Protein AF-A0A8J1VU12-F1 (afdb_monomer_lite)

Radius of gyration: 45.09 Å; chains: 1; bounding box: 105×78×119 Å

Secondary structure (DSSP, 8-state):
---PPPPPPSHHHHHHHHH-GGGS-------------------S-HHHHHHHHHHHHHHHHHHHHHHHHHHHHH-HHHHHHHHHHHHHHHHHHHHHHHHHHHHHHHHHHHHHTS------PPB---SS-SS-EEEEE--GGGPPTT--EEEEEEEEEE--TTTGGG---EEEEEEEEESS-TT-EEEEEEEEEPPPPPPP--S----------S--S-------SEEEEEEEEEEEE-----TTS--EEEEEEEEE-GGGSGGG-SSS--------------PPPPPPPP---

Structure (mmCIF, N/CA/C/O backbone):
data_AF-A0A8J1VU12-F1
#
_entry.id   AF-A0A8J1VU12-F1
#
loop_
_atom_site.group_PDB
_atom_site.id
_atom_site.type_symbol
_atom_site.label_atom_id
_atom_site.label_alt_id
_atom_site.label_comp_id
_atom_site.label_asym_id
_atom_site.label_entity_id
_atom_site.label_seq_id
_atom_site.pdbx_PDB_ins_code
_atom_site.Cartn_x
_atom_site.Cartn_y
_atom_site.Cartn_z
_atom_site.occupancy
_atom_site.B_iso_or_equiv
_atom_site.auth_seq_id
_atom_site.auth_comp_id
_atom_site.auth_asym_id
_atom_site.auth_atom_id
_atom_site.pdbx_PDB_model_num
ATOM 1 N N . MET A 1 1 ? 13.370 23.832 40.849 1.00 49.09 1 MET A N 1
ATOM 2 C CA . MET A 1 1 ? 12.590 24.726 41.733 1.00 49.09 1 MET A CA 1
ATOM 3 C C . MET A 1 1 ? 11.398 23.931 42.238 1.00 49.09 1 MET A C 1
ATOM 5 O O . MET A 1 1 ? 10.534 23.602 41.441 1.00 49.09 1 MET A O 1
ATOM 9 N N . SER A 1 2 ? 11.427 23.496 43.499 1.00 43.62 2 SER A N 1
ATOM 10 C CA . SER A 1 2 ? 10.405 22.610 44.071 1.00 43.62 2 SER A CA 1
ATOM 11 C C . SER A 1 2 ? 9.261 23.457 44.631 1.00 43.62 2 SER A C 1
ATOM 13 O O . SER A 1 2 ? 9.483 24.236 45.557 1.00 43.62 2 SER A O 1
ATOM 15 N N . SER A 1 3 ? 8.068 23.372 44.039 1.00 52.31 3 SER A N 1
ATOM 16 C CA . SER A 1 3 ? 6.883 24.085 44.525 1.00 52.31 3 SER A CA 1
ATOM 17 C C . SER A 1 3 ? 6.263 23.306 45.685 1.00 52.31 3 SER A C 1
ATOM 19 O O . SER A 1 3 ? 5.667 22.247 45.481 1.00 52.31 3 SER A O 1
ATOM 21 N N . ALA A 1 4 ? 6.417 23.819 46.904 1.00 59.94 4 ALA A N 1
ATOM 22 C CA . ALA A 1 4 ? 5.771 23.262 48.084 1.00 59.94 4 ALA A CA 1
ATOM 23 C C . ALA A 1 4 ? 4.250 23.476 48.002 1.00 59.94 4 ALA A C 1
ATOM 25 O O . ALA A 1 4 ? 3.773 24.605 47.879 1.00 59.94 4 ALA A O 1
ATOM 26 N N . VAL A 1 5 ? 3.497 22.377 48.048 1.00 68.81 5 VAL A N 1
ATOM 27 C CA . VAL A 1 5 ? 2.031 22.373 48.069 1.00 68.81 5 VAL A CA 1
ATOM 28 C C . VAL A 1 5 ? 1.558 22.813 49.463 1.00 68.81 5 VAL A C 1
ATOM 30 O O . VAL A 1 5 ? 1.985 22.210 50.450 1.00 68.81 5 VAL A O 1
ATOM 33 N N . PRO A 1 6 ? 0.701 23.843 49.584 1.00 68.50 6 PRO A N 1
ATOM 34 C CA . PRO A 1 6 ? 0.220 24.309 50.879 1.00 68.50 6 PRO A CA 1
ATOM 35 C C . PRO A 1 6 ? -0.737 23.289 51.508 1.00 68.50 6 PRO A C 1
ATOM 37 O O . PRO A 1 6 ? -1.721 22.867 50.900 1.00 68.50 6 PRO A O 1
ATOM 40 N N . THR A 1 7 ? -0.449 22.898 52.748 1.00 72.44 7 THR A N 1
ATOM 41 C CA . THR A 1 7 ? -1.312 22.036 53.562 1.00 72.44 7 THR A CA 1
ATOM 42 C C . THR A 1 7 ? -2.568 22.791 54.017 1.00 72.44 7 THR A C 1
ATOM 44 O O . THR A 1 7 ? -2.449 23.923 54.493 1.00 72.44 7 THR A O 1
ATOM 47 N N . PRO A 1 8 ? -3.766 22.189 53.924 1.00 72.81 8 PRO A N 1
ATOM 48 C CA . PRO A 1 8 ? -5.010 22.826 54.351 1.00 72.81 8 PRO A CA 1
ATOM 49 C C . PRO A 1 8 ? -5.028 23.038 55.875 1.00 72.81 8 PRO A C 1
ATOM 51 O O . PRO A 1 8 ? -4.881 22.082 56.636 1.00 72.81 8 PRO A O 1
ATOM 54 N N . SER A 1 9 ? -5.210 24.286 56.328 1.00 77.12 9 SER A N 1
ATOM 55 C CA . SER A 1 9 ? -5.305 24.613 57.757 1.00 77.12 9 SER A CA 1
ATOM 56 C C . SER A 1 9 ? -6.743 24.466 58.272 1.00 77.12 9 SER A C 1
ATOM 58 O O . SER A 1 9 ? -7.715 24.864 57.629 1.00 77.12 9 SER A O 1
ATOM 60 N N . LEU A 1 10 ? -6.880 23.862 59.455 1.00 74.69 10 LEU A N 1
ATOM 61 C CA . LEU A 1 10 ? -8.153 23.615 60.151 1.00 74.69 10 LEU A CA 1
ATOM 62 C C . LEU A 1 10 ? -8.633 24.813 60.994 1.00 74.69 10 LEU A C 1
ATOM 64 O O . LEU A 1 10 ? -9.697 24.750 61.615 1.00 74.69 10 LEU A O 1
ATOM 68 N N . GLU A 1 11 ? -7.888 25.920 61.003 1.00 78.31 11 GLU A N 1
ATOM 69 C CA . GLU A 1 11 ? -8.217 27.132 61.766 1.00 78.31 11 GLU A CA 1
ATOM 70 C C . GLU A 1 11 ? -9.599 27.742 61.466 1.00 78.31 11 GLU A C 1
ATOM 72 O O . GLU A 1 11 ? -10.265 28.159 62.421 1.00 78.31 11 GLU A O 1
ATOM 77 N N . PRO A 1 12 ? -10.105 27.766 60.215 1.00 75.31 12 PRO A N 1
ATOM 78 C CA . PRO A 1 12 ? -11.417 28.350 59.930 1.00 75.31 12 PRO A CA 1
ATOM 79 C C . PRO A 1 12 ? -12.561 27.605 60.633 1.00 75.31 12 PRO A C 1
ATOM 81 O O . PRO A 1 12 ? -13.521 28.221 61.101 1.00 75.31 12 PRO A O 1
ATOM 84 N N . TYR A 1 13 ? -12.441 26.281 60.767 1.00 65.62 13 TYR A N 1
ATOM 85 C CA . TYR A 1 13 ? -13.472 25.438 61.375 1.00 65.62 13 TYR A CA 1
ATOM 86 C C . TYR A 1 13 ? -13.508 25.554 62.899 1.00 65.62 13 TYR A C 1
ATOM 88 O O . TYR A 1 13 ? -14.588 25.529 63.495 1.00 65.62 13 TYR A O 1
ATOM 96 N N . LEU A 1 14 ? -12.351 25.731 63.539 1.00 70.50 14 LEU A N 1
ATOM 97 C CA . LEU A 1 14 ? -12.288 25.938 64.986 1.00 70.50 14 LEU A CA 1
ATOM 98 C C . LEU A 1 14 ? -12.828 27.318 65.380 1.00 70.50 14 LEU A C 1
ATOM 100 O O . LEU A 1 14 ? -13.537 27.436 66.380 1.00 70.50 14 LEU A O 1
ATOM 104 N N . ARG A 1 15 ? -12.592 28.347 64.555 1.00 74.94 15 ARG A N 1
ATOM 105 C CA . ARG A 1 15 ? -13.101 29.703 64.807 1.00 74.94 15 ARG A CA 1
ATOM 106 C C . ARG A 1 15 ? -14.621 29.801 64.651 1.00 74.94 15 ARG A C 1
ATOM 108 O O . ARG A 1 15 ? -15.268 30.474 65.447 1.00 74.94 15 ARG A O 1
ATOM 115 N N . ALA A 1 16 ? -15.205 29.076 63.695 1.00 66.56 16 ALA A N 1
ATOM 116 C CA . ALA A 1 16 ? -16.655 29.052 63.489 1.00 66.56 16 ALA A CA 1
ATOM 117 C C . ALA A 1 16 ? -17.432 28.434 64.671 1.00 66.56 16 ALA A C 1
ATOM 119 O O . ALA A 1 16 ? -18.556 28.851 64.950 1.00 66.56 16 ALA A O 1
ATOM 120 N N . ARG A 1 17 ? -16.834 27.488 65.415 1.00 60.53 17 ARG A N 1
ATOM 121 C CA . ARG A 1 17 ? -17.456 26.897 66.618 1.00 60.53 17 ARG A CA 1
ATOM 122 C C . ARG A 1 17 ? -17.463 27.821 67.837 1.00 60.53 17 ARG A C 1
ATOM 124 O O . ARG A 1 17 ? -18.327 27.658 68.690 1.00 60.53 17 ARG A O 1
ATOM 131 N N . ALA A 1 18 ? -16.546 28.785 67.921 1.00 67.44 18 ALA A N 1
ATOM 132 C CA . ALA A 1 18 ? -16.464 29.699 69.064 1.00 67.44 18 ALA A CA 1
ATOM 133 C C . ALA A 1 18 ? -17.509 30.831 69.019 1.00 67.44 18 ALA A C 1
ATOM 135 O O . ALA A 1 18 ? -17.831 31.407 70.053 1.00 67.44 18 ALA A O 1
ATOM 136 N N . VAL A 1 19 ? -18.051 31.148 67.836 1.00 75.75 19 VAL A N 1
ATOM 137 C CA . VAL A 1 19 ? -18.928 32.317 67.633 1.00 75.75 19 VAL A CA 1
ATOM 138 C C . VAL A 1 19 ? -20.417 31.996 67.844 1.00 75.75 19 VAL A C 1
ATOM 140 O O . VAL A 1 19 ? -21.197 32.903 68.104 1.00 75.75 19 VAL A O 1
ATOM 143 N N . ASN A 1 20 ? -20.828 30.721 67.804 1.00 55.50 20 ASN A N 1
ATOM 144 C CA . ASN A 1 20 ? -22.233 30.323 67.977 1.00 55.50 20 ASN A CA 1
ATOM 145 C C . ASN A 1 20 ? -22.409 29.194 69.014 1.00 55.50 20 ASN A C 1
ATOM 147 O O . ASN A 1 20 ? -22.485 28.019 68.644 1.00 55.50 20 ASN A O 1
ATOM 151 N N . PRO A 1 21 ? -22.546 29.522 70.313 1.00 59.06 21 PRO A N 1
ATOM 152 C CA . PRO A 1 21 ? -22.849 28.541 71.362 1.00 59.06 21 PRO A CA 1
ATOM 153 C C . PRO A 1 21 ? -24.272 27.945 71.280 1.00 59.06 21 PRO A C 1
ATOM 155 O O . PRO A 1 21 ? -24.602 27.036 72.036 1.00 59.06 21 PRO A O 1
ATOM 158 N N . SER A 1 22 ? -25.116 28.401 70.346 1.00 57.62 22 SER A N 1
ATOM 159 C CA . SER A 1 22 ? -26.486 27.906 70.127 1.00 57.62 22 SER A CA 1
ATOM 160 C C . SER A 1 22 ? -26.574 26.548 69.413 1.00 57.62 22 SER A C 1
ATOM 162 O O . SER A 1 22 ? -27.661 25.983 69.312 1.00 57.62 22 SER A O 1
ATOM 164 N N . LEU A 1 23 ? -25.451 25.994 68.940 1.00 56.41 23 LEU A N 1
ATOM 165 C CA . LEU A 1 23 ? -25.392 24.681 68.279 1.00 56.41 23 LEU A CA 1
ATOM 166 C C . LEU A 1 23 ? -25.201 23.498 69.242 1.00 56.41 23 LEU A C 1
ATOM 168 O O . LEU A 1 23 ? -25.032 22.368 68.788 1.00 56.41 23 LEU A O 1
ATOM 172 N N . ILE A 1 24 ? -25.243 23.724 70.558 1.00 56.72 24 ILE A N 1
ATOM 173 C CA . ILE A 1 24 ? -25.287 22.647 71.553 1.00 56.72 24 ILE A CA 1
ATOM 174 C C . ILE A 1 24 ? -26.760 22.243 71.726 1.00 56.72 24 ILE A C 1
ATOM 176 O O . ILE A 1 24 ? -27.536 23.036 72.262 1.00 56.72 24 ILE A O 1
ATOM 180 N N . PRO A 1 25 ? -27.188 21.036 71.306 1.00 54.34 25 PRO A N 1
ATOM 181 C CA . PRO A 1 25 ? -28.556 20.582 71.505 1.00 54.34 25 PRO A CA 1
ATOM 182 C C . PRO A 1 25 ? -28.745 20.232 72.986 1.00 54.34 25 PRO A C 1
ATOM 184 O O . PRO A 1 25 ? -28.577 19.092 73.409 1.00 54.34 25 PRO A O 1
ATOM 187 N N . SER A 1 26 ? -29.089 21.219 73.806 1.00 54.34 26 SER A N 1
ATOM 188 C CA . SER A 1 26 ? -29.478 21.036 75.204 1.00 54.34 26 SER A CA 1
ATOM 189 C C . SER A 1 26 ? -30.944 20.609 75.286 1.00 54.34 26 SER A C 1
ATOM 191 O O . SER A 1 26 ? -31.801 21.323 75.803 1.00 54.34 26 SER A O 1
ATOM 193 N N . ARG A 1 27 ? -31.273 19.428 74.750 1.00 48.38 27 ARG A N 1
ATOM 194 C CA . ARG A 1 27 ? -32.589 18.821 74.983 1.00 48.38 27 ARG A CA 1
ATOM 195 C C . ARG A 1 27 ? -32.448 17.753 76.068 1.00 48.38 27 ARG A C 1
ATOM 197 O O . ARG A 1 27 ? -31.876 16.701 75.790 1.00 48.38 27 ARG A O 1
ATOM 204 N N . PRO A 1 28 ? -32.921 18.003 77.301 1.00 55.81 28 PRO A N 1
ATOM 205 C CA . PRO A 1 28 ? -32.873 16.997 78.350 1.00 55.81 28 PRO A CA 1
ATOM 206 C C . PRO A 1 28 ? -33.752 15.795 77.965 1.00 55.81 28 PRO A C 1
ATOM 208 O O . PRO A 1 28 ? -34.775 15.976 77.289 1.00 55.81 28 PRO A O 1
ATOM 211 N N . PRO A 1 29 ? -33.384 14.571 78.383 1.00 51.41 29 PRO A N 1
ATOM 212 C CA . PRO A 1 29 ? -34.204 13.391 78.163 1.00 51.41 29 PRO A CA 1
ATOM 213 C C . PRO A 1 29 ? -35.521 13.582 78.916 1.00 51.41 29 PRO A C 1
ATOM 215 O O . PRO A 1 29 ? -35.575 13.587 80.144 1.00 51.41 29 PRO A O 1
ATOM 218 N N . ARG A 1 30 ? -36.594 13.805 78.155 1.00 46.06 30 ARG A N 1
ATOM 219 C CA . ARG A 1 30 ? -37.954 13.893 78.675 1.00 46.06 30 ARG A CA 1
ATOM 220 C C . ARG A 1 30 ? -38.305 12.510 79.214 1.00 46.06 30 ARG A C 1
ATOM 222 O O . ARG A 1 30 ? -38.483 11.568 78.449 1.00 46.06 30 ARG A O 1
ATOM 229 N N . THR A 1 31 ? -38.333 12.404 80.535 1.00 49.50 31 THR A N 1
ATOM 230 C CA . THR A 1 31 ? -38.757 11.223 81.277 1.00 49.50 31 THR A CA 1
ATOM 231 C C . THR A 1 31 ? -40.122 10.760 80.778 1.00 49.50 31 THR A C 1
ATOM 233 O O . THR A 1 31 ? -41.076 11.536 80.674 1.00 49.50 31 THR A O 1
ATOM 236 N N . ALA A 1 32 ? -40.184 9.480 80.415 1.00 50.06 32 ALA A N 1
ATOM 237 C CA . ALA A 1 32 ? -41.391 8.800 79.990 1.00 50.06 32 ALA A CA 1
ATOM 238 C C . ALA A 1 32 ? -42.413 8.823 81.136 1.00 50.06 32 ALA A C 1
ATOM 240 O O . ALA A 1 32 ? -42.261 8.147 82.151 1.00 50.06 32 ALA A O 1
ATOM 241 N N . ARG A 1 33 ? -43.459 9.637 80.979 1.00 44.34 33 ARG A N 1
ATOM 242 C CA . ARG A 1 33 ? -44.670 9.545 81.791 1.00 44.34 33 ARG A CA 1
ATOM 243 C C . ARG A 1 33 ? -45.420 8.302 81.324 1.00 44.34 33 ARG A C 1
ATOM 245 O O . ARG A 1 33 ? -45.976 8.299 80.230 1.00 44.34 33 ARG A O 1
ATOM 252 N N . HIS A 1 34 ? -45.423 7.265 82.157 1.00 47.91 34 HIS A N 1
ATOM 253 C CA . HIS A 1 34 ? -46.376 6.166 82.071 1.00 47.91 34 HIS A CA 1
ATOM 254 C C . HIS A 1 34 ? -47.792 6.741 82.162 1.00 47.91 34 HIS A C 1
ATOM 256 O O . HIS A 1 34 ? -48.261 7.110 83.238 1.00 47.91 34 HIS A O 1
ATOM 262 N N . HIS A 1 35 ? -48.459 6.857 81.016 1.00 43.91 35 HIS A N 1
ATOM 263 C CA . HIS A 1 35 ? -49.889 7.095 80.974 1.00 43.91 35 HIS A CA 1
ATOM 264 C C . HIS A 1 35 ? -50.565 5.734 81.139 1.00 43.91 35 HIS A C 1
ATOM 266 O O . HIS A 1 35 ? -50.596 4.923 80.220 1.00 43.91 35 HIS A O 1
ATOM 272 N N . VAL A 1 36 ? -51.022 5.465 82.360 1.00 54.34 36 VAL A N 1
ATOM 273 C CA . VAL A 1 36 ? -51.923 4.354 82.667 1.00 54.34 36 VAL A CA 1
ATOM 274 C C . VAL A 1 36 ? -53.237 4.645 81.945 1.00 54.34 36 VAL A C 1
ATOM 276 O O . VAL A 1 36 ? -53.977 5.541 82.347 1.00 54.34 36 VAL A O 1
ATOM 279 N N . GLN A 1 37 ? -53.473 3.947 80.835 1.00 51.06 37 GLN A N 1
ATOM 280 C CA . GLN A 1 37 ? -54.745 3.953 80.124 1.00 51.06 37 GLN A CA 1
ATOM 281 C C . GLN A 1 37 ? -55.655 2.907 80.765 1.00 51.06 37 GLN A C 1
ATOM 283 O O . GLN A 1 37 ? -55.377 1.710 80.764 1.00 51.06 37 GLN A O 1
ATOM 288 N N . THR A 1 38 ? -56.720 3.415 81.368 1.00 45.28 38 THR A N 1
ATOM 289 C CA . THR A 1 38 ? -57.849 2.678 81.915 1.00 45.28 38 THR A CA 1
ATOM 290 C C . THR A 1 38 ? -58.585 1.939 80.805 1.00 45.28 38 THR A C 1
ATOM 292 O O . THR A 1 38 ? -59.021 2.536 79.824 1.00 45.28 38 THR A O 1
ATOM 295 N N . THR A 1 39 ? -58.734 0.637 81.001 1.00 50.66 39 THR A N 1
ATOM 296 C CA . THR A 1 39 ? -59.552 -0.289 80.227 1.00 50.66 39 THR A CA 1
ATOM 297 C C . THR A 1 39 ? -61.033 0.061 80.354 1.00 50.66 39 THR A C 1
ATOM 299 O O . THR A 1 39 ? -61.608 -0.089 81.433 1.00 50.66 39 THR A O 1
ATOM 302 N N . THR A 1 40 ? -61.666 0.466 79.256 1.00 47.72 40 THR A N 1
ATOM 303 C CA . THR A 1 40 ? -63.127 0.472 79.115 1.00 47.72 40 THR A CA 1
ATOM 304 C C . THR A 1 40 ? -63.504 -0.252 77.827 1.00 47.72 40 THR A C 1
ATOM 306 O O . THR A 1 40 ? -63.405 0.304 76.741 1.00 47.72 40 THR A O 1
ATOM 309 N N . THR A 1 41 ? -63.880 -1.520 78.011 1.00 47.66 41 THR A N 1
ATOM 310 C CA . THR A 1 41 ? -65.021 -2.203 77.381 1.00 47.66 41 THR A CA 1
ATOM 311 C C . THR A 1 41 ? -65.243 -2.028 75.876 1.00 47.66 41 THR A C 1
ATOM 313 O O . THR A 1 41 ? -65.910 -1.096 75.446 1.00 47.66 41 THR A O 1
ATOM 316 N N . SER A 1 42 ? -64.815 -3.066 75.147 1.00 57.28 42 SER A N 1
ATOM 317 C CA . SER A 1 42 ? -65.708 -3.953 74.382 1.00 57.28 42 SER A CA 1
ATOM 318 C C . SER A 1 42 ? -66.587 -3.286 73.323 1.00 57.28 42 SER A C 1
ATOM 320 O O . SER A 1 42 ? -67.780 -3.112 73.546 1.00 57.28 42 SER A O 1
ATOM 322 N N . ASP A 1 43 ? -66.003 -3.042 72.150 1.00 52.47 43 ASP A N 1
ATOM 323 C CA . ASP A 1 43 ? -66.730 -3.056 70.872 1.00 52.47 43 ASP A CA 1
ATOM 324 C C . ASP A 1 43 ? -65.770 -3.401 69.714 1.00 52.47 43 ASP A C 1
ATOM 326 O O . ASP A 1 43 ? -65.576 -2.636 68.779 1.00 52.47 43 ASP A O 1
ATOM 330 N N . ASP A 1 44 ? -65.081 -4.542 69.834 1.00 62.91 44 ASP A N 1
ATOM 331 C CA . ASP A 1 44 ? -64.377 -5.247 68.745 1.00 62.91 44 ASP A CA 1
ATOM 332 C C . ASP A 1 44 ? -63.486 -4.427 67.752 1.00 62.91 44 ASP A C 1
ATOM 334 O O . ASP A 1 44 ? -63.422 -4.778 66.568 1.00 62.91 44 ASP A O 1
ATOM 338 N N . PRO A 1 45 ? -62.708 -3.384 68.149 1.00 59.38 45 PRO A N 1
ATOM 339 C CA . PRO A 1 45 ? -61.643 -2.861 67.284 1.00 59.38 45 PRO A CA 1
ATOM 340 C C . PRO A 1 45 ? -60.348 -3.689 67.407 1.00 59.38 45 PRO A C 1
ATOM 342 O O . PRO A 1 45 ? -59.502 -3.660 66.513 1.00 59.38 45 PRO A O 1
ATOM 345 N N . ASP A 1 46 ? -60.209 -4.471 68.483 1.00 71.06 46 ASP A N 1
ATOM 346 C CA . ASP A 1 46 ? -58.970 -5.153 68.867 1.00 71.06 46 ASP A CA 1
ATOM 347 C C . ASP A 1 46 ? -58.547 -6.210 67.841 1.00 71.06 46 ASP A C 1
ATOM 349 O O . ASP A 1 46 ? -57.357 -6.367 67.558 1.00 71.06 46 ASP A O 1
ATOM 353 N N . PHE A 1 47 ? -59.509 -6.911 67.229 1.00 79.38 47 PHE A N 1
ATOM 354 C CA . PHE A 1 47 ? -59.203 -7.896 66.192 1.00 79.38 47 PHE A CA 1
ATOM 355 C C . PHE A 1 47 ? -58.740 -7.237 64.888 1.00 79.38 47 PHE A C 1
ATOM 357 O O . PHE A 1 47 ? -57.804 -7.723 64.253 1.00 79.38 47 PHE A O 1
ATOM 364 N N . LEU A 1 48 ? -59.351 -6.115 64.492 1.00 82.62 48 LEU A N 1
ATOM 365 C CA . LEU A 1 48 ? -58.942 -5.375 63.296 1.00 82.62 48 LEU A CA 1
ATOM 366 C C . LEU A 1 48 ? -57.573 -4.717 63.486 1.00 82.62 48 LEU A C 1
ATOM 368 O O . LEU A 1 48 ? -56.753 -4.748 62.565 1.00 82.62 48 LEU A O 1
ATOM 372 N N . ASP A 1 49 ? -57.290 -4.195 64.677 1.00 81.06 49 ASP A N 1
ATOM 373 C CA . ASP A 1 49 ? -55.978 -3.648 65.020 1.00 81.06 49 ASP A CA 1
ATOM 374 C C . ASP A 1 49 ? -54.907 -4.744 65.093 1.00 81.06 49 ASP A C 1
ATOM 376 O O . ASP A 1 49 ? -53.802 -4.563 64.569 1.00 81.06 49 ASP A O 1
ATOM 380 N N . PHE A 1 50 ? -55.245 -5.920 65.628 1.00 85.69 50 PHE A N 1
ATOM 381 C CA . PHE A 1 50 ? -54.378 -7.095 65.586 1.00 85.69 50 PHE A CA 1
ATOM 382 C C . PHE A 1 50 ? -54.095 -7.547 64.148 1.00 85.69 50 PHE A C 1
ATOM 384 O O . PHE A 1 50 ? -52.934 -7.730 63.778 1.00 85.69 50 PHE A O 1
ATOM 391 N N . LEU A 1 51 ? -55.127 -7.673 63.307 1.00 88.19 51 LEU A N 1
ATOM 392 C CA . LEU A 1 51 ? -54.986 -8.077 61.907 1.00 88.19 51 LEU A CA 1
ATOM 393 C C . LEU A 1 51 ? -54.142 -7.062 61.125 1.00 88.19 51 LEU A C 1
ATOM 395 O O . LEU A 1 51 ? -53.285 -7.444 60.329 1.00 88.19 51 LEU A O 1
ATOM 399 N N . ARG A 1 52 ? -54.328 -5.764 61.386 1.00 89.56 52 ARG A N 1
ATOM 400 C CA . ARG A 1 52 ? -53.535 -4.685 60.787 1.00 89.56 52 ARG A CA 1
ATOM 401 C C . ARG A 1 52 ? -52.078 -4.727 61.244 1.00 89.56 52 ARG A C 1
ATOM 403 O O . ARG A 1 52 ? -51.189 -4.535 60.413 1.00 89.56 52 ARG A O 1
ATOM 410 N N . GLY A 1 53 ? -51.826 -5.007 62.521 1.00 88.25 53 GLY A N 1
ATOM 411 C CA . GLY A 1 53 ? -50.486 -5.207 63.070 1.00 88.25 53 GLY A CA 1
ATOM 412 C C . GLY A 1 53 ? -49.789 -6.430 62.472 1.00 88.25 53 GLY A C 1
ATOM 413 O O . GLY A 1 53 ? -48.634 -6.339 62.059 1.00 88.25 53 GLY A O 1
ATOM 414 N N . LEU A 1 54 ? -50.509 -7.545 62.329 1.00 89.75 54 LEU A N 1
ATOM 415 C CA . LEU A 1 54 ? -50.014 -8.770 61.700 1.00 89.75 54 LEU A CA 1
ATOM 416 C C . LEU A 1 54 ? -49.690 -8.545 60.218 1.00 89.75 54 LEU A C 1
ATOM 418 O O . LEU A 1 54 ? -48.636 -8.963 59.748 1.00 89.75 54 LEU A O 1
ATOM 422 N N . LEU A 1 55 ? -50.559 -7.831 59.496 1.00 91.56 55 LEU A N 1
ATOM 423 C CA . LEU A 1 55 ? -50.345 -7.462 58.099 1.00 91.56 55 LEU A CA 1
ATOM 424 C C . LEU A 1 55 ? -49.112 -6.554 57.958 1.00 91.56 55 LEU A C 1
ATOM 426 O O . LEU A 1 55 ? -48.253 -6.792 57.111 1.00 91.56 55 LEU A O 1
ATOM 430 N N . GLN A 1 56 ? -48.976 -5.541 58.819 1.00 88.56 56 GLN A N 1
ATOM 431 C CA . GLN A 1 56 ? -47.796 -4.675 58.839 1.00 88.56 56 GLN A CA 1
ATOM 432 C C . GLN A 1 56 ? -46.518 -5.444 59.164 1.00 88.56 56 GLN A C 1
ATOM 434 O O . GLN A 1 56 ? -45.496 -5.164 58.548 1.00 88.56 56 GLN A O 1
ATOM 439 N N . LEU A 1 57 ? -46.565 -6.414 60.077 1.00 91.25 57 LEU A N 1
ATOM 440 C CA . LEU A 1 57 ? -45.422 -7.256 60.421 1.00 91.25 57 LEU A CA 1
ATOM 441 C C . LEU A 1 57 ? -45.056 -8.213 59.275 1.00 91.25 57 LEU A C 1
ATOM 443 O O . LEU A 1 57 ? -43.879 -8.367 58.960 1.00 91.25 57 LEU A O 1
ATOM 447 N N . ALA A 1 58 ? -46.055 -8.794 58.606 1.00 92.06 58 ALA A N 1
ATOM 448 C CA . ALA A 1 58 ? -45.868 -9.678 57.458 1.00 92.06 58 ALA A CA 1
ATOM 449 C C . ALA A 1 58 ? -45.261 -8.944 56.252 1.00 92.06 58 ALA A C 1
ATOM 451 O O . ALA A 1 58 ? -44.404 -9.492 55.560 1.00 92.06 58 ALA A O 1
ATOM 452 N N . PHE A 1 59 ? -45.649 -7.684 56.027 1.00 92.31 59 PHE A N 1
ATOM 453 C CA . PHE A 1 59 ? -45.074 -6.848 54.970 1.00 92.31 59 PHE A CA 1
ATOM 454 C C . PHE A 1 59 ? -43.876 -6.000 55.421 1.00 92.31 59 PHE A C 1
ATOM 456 O O . PHE A 1 59 ? -43.200 -5.422 54.570 1.00 92.31 59 PHE A O 1
ATOM 463 N N . ALA A 1 60 ? -43.552 -5.938 56.715 1.00 88.94 60 ALA A N 1
ATOM 464 C CA . ALA A 1 60 ? -42.381 -5.233 57.239 1.00 88.94 60 ALA A CA 1
ATOM 465 C C . ALA A 1 60 ? -41.067 -5.595 56.520 1.00 88.94 60 ALA A C 1
ATOM 467 O O . ALA A 1 60 ? -40.358 -4.662 56.134 1.00 88.94 60 ALA A O 1
ATOM 468 N N . PRO A 1 61 ? -40.735 -6.878 56.249 1.00 86.00 61 PRO A N 1
ATOM 469 C CA . PRO A 1 61 ? -39.496 -7.218 55.546 1.00 86.00 61 PRO A CA 1
ATOM 470 C C . PRO A 1 61 ? -39.443 -6.694 54.105 1.00 86.00 61 PRO A C 1
ATOM 472 O O . PRO A 1 61 ? -38.357 -6.600 53.548 1.00 86.00 61 PRO A O 1
ATOM 475 N N . VAL A 1 62 ? -40.579 -6.312 53.511 1.00 89.19 62 VAL A N 1
ATOM 476 C CA . VAL A 1 62 ? -40.652 -5.719 52.166 1.00 89.19 62 VAL A CA 1
ATOM 477 C C . VAL A 1 62 ? -40.711 -4.192 52.237 1.00 89.19 62 VAL A C 1
ATOM 479 O O . VAL A 1 62 ? -39.992 -3.505 51.517 1.00 89.19 62 VAL A O 1
ATOM 482 N N . ILE A 1 63 ? -41.530 -3.633 53.131 1.00 86.75 63 ILE A N 1
ATOM 483 C CA . ILE A 1 63 ? -41.767 -2.185 53.239 1.00 86.75 63 ILE A CA 1
ATOM 484 C C . ILE A 1 63 ? -40.549 -1.459 53.824 1.00 86.75 63 ILE A C 1
ATOM 486 O O . ILE A 1 63 ? -40.223 -0.354 53.385 1.00 86.75 63 ILE A O 1
ATOM 490 N N . VAL A 1 64 ? -39.872 -2.058 54.809 1.00 82.12 64 VAL A N 1
ATOM 491 C CA . VAL A 1 64 ? -38.704 -1.456 55.466 1.00 82.12 64 VAL A CA 1
ATOM 492 C C . VAL A 1 64 ? -37.546 -1.231 54.484 1.00 82.12 64 VAL A C 1
ATOM 494 O O . VAL A 1 64 ? -37.114 -0.080 54.383 1.00 82.12 64 VAL A O 1
ATOM 497 N N . PRO A 1 65 ? -37.064 -2.220 53.702 1.00 83.75 65 PRO A N 1
ATOM 498 C CA . PRO A 1 65 ? -35.995 -1.965 52.738 1.00 83.75 65 PRO A CA 1
ATOM 499 C C . PRO A 1 65 ? -36.431 -1.002 51.632 1.00 83.75 65 PRO A C 1
ATOM 501 O O . PRO A 1 65 ? -35.637 -0.153 51.239 1.00 83.75 65 PRO A O 1
ATOM 504 N N . LEU A 1 66 ? -37.693 -1.042 51.186 1.00 85.12 66 LEU A N 1
ATOM 505 C CA . LEU A 1 66 ? -38.199 -0.099 50.182 1.00 85.12 66 LEU A CA 1
ATOM 506 C C . LEU A 1 66 ? -38.173 1.350 50.687 1.00 85.12 66 LEU A C 1
ATOM 508 O O . LEU A 1 66 ? -37.797 2.257 49.947 1.00 85.12 66 LEU A O 1
ATOM 512 N N . ARG A 1 67 ? -38.512 1.578 51.964 1.00 83.25 67 ARG A N 1
ATOM 513 C CA . ARG A 1 67 ? -38.390 2.899 52.600 1.00 83.25 67 ARG A CA 1
ATOM 514 C C . ARG A 1 67 ? -36.941 3.327 52.773 1.00 83.25 67 ARG A C 1
ATOM 516 O O . ARG A 1 67 ? -36.657 4.501 52.565 1.00 83.25 67 ARG A O 1
ATOM 523 N N . VAL A 1 68 ? -36.036 2.408 53.112 1.00 78.06 68 VAL A N 1
ATOM 524 C CA . VAL A 1 68 ? -34.600 2.708 53.203 1.00 78.06 68 VAL A CA 1
ATOM 525 C C . VAL A 1 68 ? -34.051 3.082 51.827 1.00 78.06 68 VAL A C 1
ATOM 527 O O . VAL A 1 68 ? -33.390 4.105 51.723 1.00 78.06 68 VAL A O 1
ATOM 530 N N . ILE A 1 69 ? -34.395 2.343 50.767 1.00 79.12 69 ILE A N 1
ATOM 531 C CA . ILE A 1 69 ? -34.023 2.655 49.376 1.00 79.12 69 ILE A CA 1
ATOM 532 C C . ILE A 1 69 ? -34.606 4.006 48.943 1.00 79.12 69 ILE A C 1
ATOM 534 O O . ILE A 1 69 ? -33.919 4.817 48.332 1.00 79.12 69 ILE A O 1
ATOM 538 N N . HIS A 1 70 ? -35.861 4.292 49.291 1.00 82.81 70 HIS A N 1
ATOM 539 C CA . HIS A 1 70 ? -36.479 5.578 48.979 1.00 82.81 70 HIS A CA 1
ATOM 540 C C . HIS A 1 70 ? -35.805 6.731 49.741 1.00 82.81 70 HIS A C 1
ATOM 542 O O . HIS A 1 70 ? -35.515 7.773 49.162 1.00 82.81 70 HIS A O 1
ATOM 548 N N . GLN A 1 71 ? -35.501 6.561 51.030 1.00 78.50 71 GLN A N 1
ATOM 549 C CA . GLN A 1 71 ? -34.802 7.569 51.832 1.00 78.50 71 GLN A CA 1
ATOM 550 C C . GLN A 1 71 ? -33.364 7.785 51.351 1.00 78.50 71 GLN A C 1
ATOM 552 O O . GLN A 1 71 ? -32.927 8.932 51.246 1.00 78.50 71 GLN A O 1
ATOM 557 N N . THR A 1 72 ? -32.656 6.718 50.975 1.00 71.94 72 THR A N 1
ATOM 558 C CA . THR A 1 72 ? -31.329 6.823 50.363 1.00 71.94 72 THR A CA 1
ATOM 559 C C . THR A 1 72 ? -31.387 7.381 48.947 1.00 71.94 72 THR A C 1
ATOM 561 O O . THR A 1 72 ? -30.415 7.996 48.543 1.00 71.94 72 THR A O 1
ATOM 564 N N . LEU A 1 73 ? -32.492 7.279 48.205 1.00 71.19 73 LEU A N 1
ATOM 565 C CA . LEU A 1 73 ? -32.671 7.968 46.918 1.00 71.19 73 LEU A CA 1
ATOM 566 C C . LEU A 1 73 ? -33.020 9.455 47.081 1.00 71.19 73 LEU A C 1
ATOM 568 O O . LEU A 1 73 ? -32.555 10.282 46.304 1.00 71.19 73 LEU A O 1
ATOM 572 N N . THR A 1 74 ? -33.808 9.808 48.099 1.00 79.31 74 THR A N 1
ATOM 573 C CA . THR A 1 74 ? -34.270 11.193 48.330 1.00 79.31 74 THR A CA 1
ATOM 574 C C . THR A 1 74 ? -33.314 12.076 49.131 1.00 79.31 74 THR A C 1
ATOM 576 O O . THR A 1 74 ? -33.560 13.276 49.256 1.00 79.31 74 THR A O 1
ATOM 579 N N . SER A 1 75 ? -32.221 11.539 49.683 1.00 86.44 75 SER A N 1
ATOM 580 C CA . SER A 1 75 ? -31.250 12.385 50.380 1.00 86.44 75 SER A CA 1
ATOM 581 C C . SER A 1 75 ? -30.548 13.315 49.376 1.00 86.44 75 SER A C 1
ATOM 583 O O . SER A 1 75 ? -30.035 12.879 48.348 1.00 86.44 75 SER A O 1
ATOM 585 N N . ALA A 1 76 ? -30.488 14.617 49.667 1.00 82.25 76 ALA A N 1
ATOM 586 C CA . ALA A 1 76 ? -29.857 15.593 48.770 1.00 82.25 76 ALA A CA 1
ATOM 587 C C . ALA A 1 76 ? -28.384 15.251 48.450 1.00 82.25 76 ALA A C 1
ATOM 589 O O . ALA A 1 76 ? -27.867 15.588 47.384 1.00 82.25 76 ALA A O 1
ATOM 590 N N . LEU A 1 77 ? -27.712 14.546 49.366 1.00 80.56 77 LEU A N 1
ATOM 591 C CA . LEU A 1 77 ? -26.324 14.119 49.219 1.00 80.56 77 LEU A CA 1
ATOM 592 C C . LEU A 1 77 ? -26.185 12.930 48.259 1.00 80.56 77 LEU A C 1
ATOM 594 O O . LEU A 1 77 ? -25.294 12.928 47.410 1.00 80.56 77 LEU A O 1
ATOM 598 N N . SER A 1 78 ? -27.080 11.948 48.351 1.00 83.25 78 SER A N 1
ATOM 599 C CA . SER A 1 78 ? -27.073 10.774 47.474 1.00 83.25 78 SER A CA 1
ATOM 600 C C . SER A 1 78 ? -27.525 11.105 46.059 1.00 83.25 78 SER A C 1
ATOM 602 O O . SER A 1 78 ? -26.946 10.568 45.122 1.00 83.25 78 SER A O 1
ATOM 604 N N . PHE A 1 79 ? -28.468 12.034 45.880 1.00 82.94 79 PHE A N 1
ATOM 605 C CA . PHE A 1 79 ? -28.840 12.515 44.548 1.00 82.94 79 PHE A CA 1
ATOM 606 C C . PHE A 1 79 ? -27.652 13.179 43.838 1.00 82.94 79 PHE A C 1
ATOM 608 O O . PHE A 1 79 ? -27.353 12.860 42.690 1.00 82.94 79 PHE A O 1
ATOM 615 N N . ASN A 1 80 ? -26.915 14.051 44.535 1.00 87.25 80 ASN A N 1
ATOM 616 C CA . ASN A 1 80 ? -25.725 14.698 43.975 1.00 87.25 80 ASN A CA 1
ATOM 617 C C . ASN A 1 80 ? -24.617 13.675 43.667 1.00 87.25 80 ASN A C 1
ATOM 619 O O . ASN A 1 80 ? -23.979 13.733 42.618 1.00 87.25 80 ASN A O 1
ATOM 623 N N . LEU A 1 81 ? -24.411 12.696 44.552 1.00 87.06 81 LEU A N 1
ATOM 624 C CA . LEU A 1 81 ? -23.453 11.616 44.321 1.00 87.06 81 LEU A CA 1
ATOM 625 C C . LEU A 1 81 ? -23.853 10.738 43.125 1.00 87.06 81 LEU A C 1
ATOM 627 O O . LEU A 1 81 ? -23.005 10.437 42.288 1.00 87.06 81 LEU A O 1
ATOM 631 N N . ALA A 1 82 ? -25.132 10.378 43.008 1.00 86.44 82 ALA A N 1
ATOM 632 C CA . ALA A 1 82 ? -25.661 9.605 41.890 1.00 86.44 82 ALA A CA 1
ATOM 633 C C . ALA A 1 82 ? -25.517 10.365 40.566 1.00 86.44 82 ALA A C 1
ATOM 635 O O . ALA A 1 82 ? -25.052 9.792 39.586 1.00 86.44 82 ALA A O 1
ATOM 636 N N . LEU A 1 83 ? -25.825 11.666 40.547 1.00 89.81 83 LEU A N 1
ATOM 637 C CA . LEU A 1 83 ? -25.643 12.516 39.370 1.00 89.81 83 LEU A CA 1
ATOM 638 C C . LEU A 1 83 ? -24.166 12.615 38.962 1.00 89.81 83 LEU A C 1
ATOM 640 O O . LEU A 1 83 ? -23.850 12.507 37.780 1.00 89.81 83 LEU A O 1
ATOM 644 N N . LYS A 1 84 ? -23.250 12.776 39.926 1.00 93.62 84 LYS A N 1
ATOM 645 C CA . LYS A 1 84 ? -21.802 12.795 39.663 1.00 93.62 84 LYS A CA 1
ATOM 646 C C . LYS A 1 84 ? -21.301 11.463 39.117 1.00 93.62 84 LYS A C 1
ATOM 648 O O . LYS A 1 84 ? -20.519 11.467 38.173 1.00 93.62 84 LYS A O 1
ATOM 653 N N . LEU A 1 85 ? -21.757 10.340 39.674 1.00 93.00 85 LEU A N 1
ATOM 654 C CA . LEU A 1 85 ? -21.434 9.009 39.156 1.00 93.00 85 LEU A CA 1
ATOM 655 C C . LEU A 1 85 ? -22.005 8.797 37.753 1.00 93.00 85 LEU A C 1
ATOM 657 O O . LEU A 1 85 ? -21.305 8.268 36.896 1.00 93.00 85 LEU A O 1
ATOM 661 N N . ALA A 1 86 ? -23.231 9.252 37.495 1.00 94.62 86 ALA A N 1
ATOM 662 C CA . ALA A 1 86 ? -23.845 9.186 36.174 1.00 94.62 86 ALA A CA 1
ATOM 663 C C . ALA A 1 86 ? -23.078 10.040 35.153 1.00 94.62 86 ALA A C 1
ATOM 665 O O . ALA A 1 86 ? -22.763 9.550 34.072 1.00 94.62 86 ALA A O 1
ATOM 666 N N . MET A 1 87 ? -22.705 11.278 35.502 1.00 96.94 87 MET A N 1
ATOM 667 C CA . MET A 1 87 ? -21.859 12.115 34.645 1.00 96.94 87 MET A CA 1
ATOM 668 C C . MET A 1 87 ? -20.480 11.495 34.418 1.00 96.94 87 MET A C 1
ATOM 670 O O . MET A 1 87 ? -20.000 11.514 33.290 1.00 96.94 87 MET A O 1
ATOM 674 N N . LEU A 1 88 ? -19.853 10.928 35.455 1.00 96.62 88 LEU A N 1
ATOM 675 C CA . LEU A 1 88 ? -18.561 10.255 35.330 1.00 96.62 88 LEU A CA 1
ATOM 676 C C . LEU A 1 88 ? -18.661 9.034 34.408 1.00 96.62 88 LEU A C 1
ATOM 678 O O . LEU A 1 88 ? -17.818 8.871 33.535 1.00 96.62 88 LEU A O 1
ATOM 682 N N . GLY A 1 89 ? -19.702 8.212 34.558 1.00 96.44 89 GLY A N 1
ATOM 683 C CA . GLY A 1 89 ? -19.949 7.053 33.700 1.00 96.44 89 GLY A CA 1
ATOM 684 C C . GLY A 1 89 ? -20.243 7.441 32.250 1.00 96.44 89 GLY A C 1
ATOM 685 O O . GLY A 1 89 ? -19.748 6.823 31.315 1.00 96.44 89 GLY A O 1
ATOM 686 N N . LEU A 1 90 ? -21.007 8.509 32.040 1.00 98.00 90 LEU A N 1
ATOM 687 C CA . LEU A 1 90 ? -21.261 9.038 30.706 1.00 98.00 90 LEU A CA 1
ATOM 688 C C . LEU A 1 90 ? -19.962 9.566 30.075 1.00 98.00 90 LEU A C 1
ATOM 690 O O . LEU A 1 90 ? -19.667 9.249 28.925 1.00 98.00 90 LEU A O 1
ATOM 694 N N . LEU A 1 91 ? -19.141 10.288 30.841 1.00 98.12 91 LEU A N 1
ATOM 695 C CA . LEU A 1 91 ? -17.833 10.768 30.397 1.00 98.12 91 LEU A CA 1
ATOM 696 C C . LEU A 1 91 ? -16.890 9.616 30.018 1.00 98.12 91 LEU A C 1
ATOM 698 O O . LEU A 1 91 ? -16.215 9.706 28.993 1.00 98.12 91 LEU A O 1
ATOM 702 N N . THR A 1 92 ? -16.849 8.529 30.796 1.00 97.56 92 THR A N 1
ATOM 703 C CA . THR A 1 92 ? -16.010 7.364 30.474 1.00 97.56 92 THR A CA 1
ATOM 704 C C . THR A 1 92 ? -16.494 6.643 29.221 1.00 97.56 92 THR A C 1
ATOM 706 O O . THR A 1 92 ? -15.667 6.278 28.388 1.00 97.56 92 THR A O 1
ATOM 709 N N . ILE A 1 93 ? -17.810 6.502 29.027 1.00 97.94 93 ILE A N 1
ATOM 710 C CA . ILE A 1 93 ? -18.381 5.927 27.800 1.00 97.94 93 ILE A CA 1
ATOM 711 C C . ILE A 1 93 ? -18.017 6.786 26.587 1.00 97.94 93 ILE A C 1
ATOM 713 O O . ILE A 1 93 ? -17.503 6.258 25.603 1.00 97.94 93 ILE A O 1
ATOM 717 N N . PHE A 1 94 ? -18.222 8.105 26.654 1.00 98.19 94 PHE A N 1
ATOM 718 C CA . PHE A 1 94 ? -17.848 8.995 25.555 1.00 98.19 94 PHE A CA 1
ATOM 719 C C . PHE A 1 94 ? -16.346 8.939 25.272 1.00 98.19 94 PHE A C 1
ATOM 721 O O . PHE A 1 94 ? -15.954 8.819 24.115 1.00 98.19 94 PHE A O 1
ATOM 728 N N . SER A 1 95 ? -15.505 8.952 26.308 1.00 98.19 95 SER A N 1
ATOM 729 C CA . SER A 1 95 ? -14.054 8.817 26.157 1.00 98.19 95 SER A CA 1
ATOM 730 C C . SER A 1 95 ? -13.664 7.505 25.465 1.00 98.19 95 SER A C 1
ATOM 732 O O . SER A 1 95 ? -12.835 7.524 24.554 1.00 98.19 95 SER A O 1
ATOM 734 N N . ALA A 1 96 ? -14.301 6.387 25.822 1.00 97.38 96 ALA A N 1
ATOM 735 C CA . ALA A 1 96 ? -14.069 5.097 25.181 1.00 97.38 96 ALA A CA 1
ATOM 736 C C . ALA A 1 96 ? -14.498 5.100 23.704 1.00 97.38 96 ALA A C 1
ATOM 738 O O . ALA A 1 96 ? -13.731 4.673 22.842 1.00 97.38 96 ALA A O 1
ATOM 739 N N . VAL A 1 97 ? -15.680 5.641 23.391 1.00 97.88 97 VAL A N 1
ATOM 740 C CA . VAL A 1 97 ? -16.170 5.766 22.006 1.00 97.88 97 VAL A CA 1
ATOM 741 C C . VAL A 1 97 ? -15.227 6.629 21.168 1.00 97.88 97 VAL A C 1
ATOM 743 O O . VAL A 1 97 ? -14.855 6.232 20.064 1.00 97.88 97 VAL A O 1
ATOM 746 N N . PHE A 1 98 ? -14.783 7.773 21.694 1.00 98.19 98 PHE A N 1
ATOM 747 C CA . PHE A 1 98 ? -13.814 8.634 21.014 1.00 98.19 98 PHE A CA 1
ATOM 748 C C . PHE A 1 98 ? -12.477 7.933 20.781 1.00 98.19 98 PHE A C 1
ATOM 750 O O . PHE A 1 98 ? -11.896 8.091 19.712 1.00 98.19 98 PHE A O 1
ATOM 757 N N . SER A 1 99 ? -12.001 7.135 21.739 1.00 98.00 99 SER A N 1
ATOM 758 C CA . SER A 1 99 ? -10.768 6.360 21.579 1.00 98.00 99 SER A CA 1
ATOM 759 C C . SER A 1 99 ? -10.881 5.339 20.442 1.00 98.00 99 SER A C 1
ATOM 761 O O . SER A 1 99 ? -10.014 5.302 19.571 1.00 98.00 99 SER A O 1
ATOM 763 N N . VAL A 1 100 ? -11.978 4.577 20.384 1.00 97.62 100 VAL A N 1
ATOM 764 C CA . VAL A 1 100 ? -12.223 3.607 19.302 1.00 97.62 100 VAL A CA 1
ATOM 765 C C . VAL A 1 100 ? -12.346 4.310 17.949 1.00 97.62 100 VAL A C 1
ATOM 767 O O . VAL A 1 100 ? -11.729 3.882 16.975 1.00 97.62 100 VAL A O 1
ATOM 770 N N . MET A 1 101 ? -13.083 5.421 17.891 1.00 98.12 101 MET A N 1
ATOM 771 C CA . MET A 1 101 ? -13.209 6.236 16.680 1.00 98.12 101 MET A CA 1
ATOM 772 C C . MET A 1 101 ? -11.856 6.786 16.221 1.00 98.12 101 MET A C 1
ATOM 774 O O . MET A 1 101 ? -11.557 6.733 15.033 1.00 98.12 101 MET A O 1
ATOM 778 N N . ALA A 1 102 ? -11.016 7.270 17.139 1.00 97.56 102 ALA A N 1
ATOM 779 C CA . ALA A 1 102 ? -9.691 7.790 16.813 1.00 97.56 102 ALA A CA 1
ATOM 780 C C . ALA A 1 102 ? -8.783 6.704 16.222 1.00 97.56 102 ALA A C 1
ATOM 782 O O . ALA A 1 102 ? -8.136 6.943 15.204 1.00 97.56 102 ALA A O 1
ATOM 783 N N . VAL A 1 1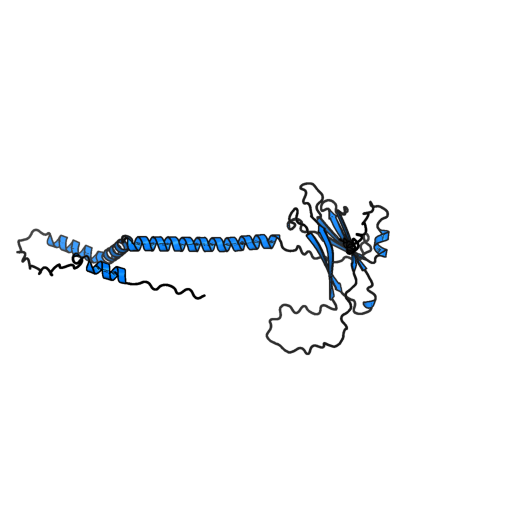03 ? -8.782 5.498 16.801 1.00 97.44 103 VAL A N 1
ATOM 784 C CA . VAL A 1 103 ? -8.044 4.349 16.251 1.00 97.44 103 VAL A CA 1
ATOM 785 C C . VAL A 1 103 ? -8.597 3.950 14.882 1.00 97.44 103 VAL A C 1
ATOM 787 O O . VAL A 1 103 ? -7.820 3.698 13.966 1.00 97.44 103 VAL A O 1
ATOM 790 N N . GLY A 1 104 ? -9.921 3.948 14.710 1.00 97.19 104 GLY A N 1
ATOM 791 C CA . GLY A 1 104 ? -10.564 3.646 13.431 1.00 97.19 104 GLY A CA 1
ATOM 792 C C . GLY A 1 104 ? -10.203 4.648 12.332 1.00 97.19 104 GLY A C 1
ATOM 793 O O . GLY A 1 104 ? -9.807 4.247 11.240 1.00 97.19 104 GLY A O 1
ATOM 794 N N . VAL A 1 105 ? -10.271 5.948 12.630 1.00 96.25 105 VAL A N 1
ATOM 795 C CA . VAL A 1 105 ? -9.874 7.021 11.704 1.00 96.25 105 VAL A CA 1
ATOM 796 C C . VAL A 1 105 ? -8.383 6.94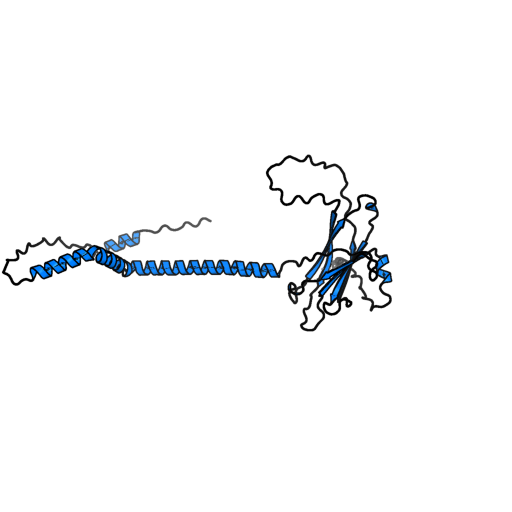2 11.392 1.00 96.25 105 VAL A C 1
ATOM 798 O O . VAL A 1 105 ? -8.007 7.066 10.229 1.00 96.25 105 VAL A O 1
ATOM 801 N N . PHE A 1 106 ? -7.538 6.686 12.394 1.00 94.56 106 PHE A N 1
ATOM 802 C CA . PHE A 1 106 ? -6.105 6.489 12.193 1.00 94.56 106 PHE A CA 1
ATOM 803 C C . PHE A 1 106 ? -5.828 5.305 11.266 1.00 94.56 106 PHE A C 1
ATOM 805 O O . PHE A 1 106 ? -5.102 5.459 10.291 1.00 94.56 106 PHE A O 1
ATOM 812 N N . TRP A 1 107 ? -6.440 4.146 11.517 1.00 92.81 107 TRP A N 1
ATOM 813 C CA . TRP A 1 107 ? -6.242 2.950 10.698 1.00 92.81 107 TRP A CA 1
ATOM 814 C C . TRP A 1 107 ? -6.737 3.146 9.266 1.00 92.81 107 TRP A C 1
ATOM 816 O O . TRP A 1 107 ? -6.084 2.738 8.310 1.00 92.81 107 TRP A O 1
ATOM 826 N N . TYR A 1 108 ? -7.873 3.823 9.112 1.00 90.12 108 TYR A N 1
ATOM 827 C CA . TYR A 1 108 ? -8.423 4.174 7.811 1.00 90.12 108 TYR A CA 1
ATOM 828 C C . TYR A 1 108 ? -7.511 5.137 7.036 1.00 90.12 108 TYR A C 1
ATOM 830 O O . TYR A 1 108 ? -7.242 4.917 5.854 1.00 90.12 108 TYR A O 1
ATOM 838 N N . ALA A 1 109 ? -7.002 6.179 7.698 1.00 86.75 109 ALA A N 1
ATOM 839 C CA . ALA A 1 109 ? -6.078 7.135 7.096 1.00 86.75 109 ALA A CA 1
ATOM 840 C C . ALA A 1 109 ? -4.734 6.479 6.743 1.00 86.75 109 ALA A C 1
ATOM 842 O O . ALA A 1 109 ? -4.226 6.672 5.640 1.00 86.75 109 ALA A O 1
ATOM 843 N N . TRP A 1 110 ? -4.198 5.653 7.643 1.00 88.00 110 TRP A N 1
ATOM 844 C CA . TRP A 1 110 ? -2.955 4.913 7.438 1.00 88.00 110 TRP A CA 1
ATOM 845 C C . TRP A 1 110 ? -3.075 3.909 6.287 1.00 88.00 110 TRP A C 1
ATOM 847 O O . TRP A 1 110 ? -2.203 3.838 5.425 1.00 88.00 110 TRP A O 1
ATOM 857 N N . GLY A 1 111 ? -4.193 3.181 6.220 1.00 85.19 111 GLY A N 1
ATOM 858 C CA . GLY A 1 111 ? -4.453 2.198 5.170 1.00 85.19 111 GLY A CA 1
ATOM 859 C C . GLY A 1 111 ? -4.540 2.803 3.767 1.00 85.19 111 GLY A C 1
ATOM 860 O O . GLY A 1 111 ? -4.146 2.149 2.805 1.00 85.19 111 GLY A O 1
ATOM 861 N N . ARG A 1 112 ? -5.002 4.055 3.634 1.00 83.50 112 ARG A N 1
ATOM 862 C CA . ARG A 1 112 ? -5.052 4.760 2.340 1.00 83.50 112 ARG A CA 1
ATOM 863 C C . ARG A 1 112 ? -3.708 5.314 1.870 1.00 83.50 112 AR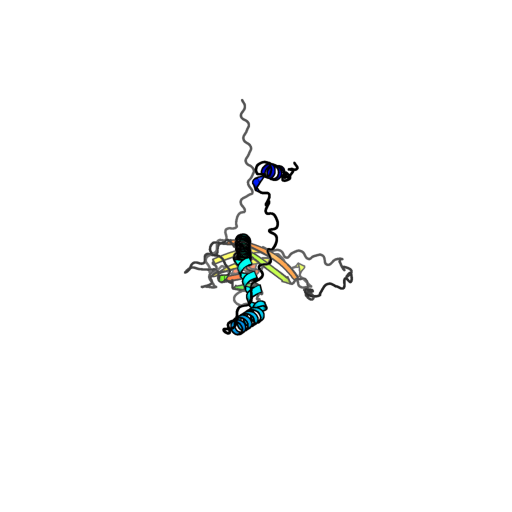G A C 1
ATOM 865 O O . ARG A 1 112 ? -3.550 5.538 0.678 1.00 83.50 112 ARG A O 1
ATOM 872 N N . GLY A 1 113 ? -2.767 5.551 2.781 1.00 78.94 113 GLY A N 1
ATOM 873 C CA . GLY A 1 113 ? -1.446 6.104 2.464 1.00 78.94 113 GLY A CA 1
ATOM 874 C C . GLY A 1 113 ? -0.345 5.058 2.281 1.00 78.94 113 GLY A C 1
ATOM 875 O O . GLY A 1 113 ? 0.812 5.431 2.110 1.00 78.94 113 GLY A O 1
ATOM 876 N N . SER A 1 114 ? -0.668 3.765 2.367 1.00 85.38 114 SER A N 1
ATOM 877 C CA . SER A 1 114 ? 0.334 2.702 2.259 1.00 85.38 114 SER A CA 1
ATOM 878 C C . SER A 1 114 ? 0.989 2.695 0.871 1.00 85.38 114 SER A C 1
ATOM 880 O O . SER A 1 114 ? 0.283 2.883 -0.124 1.00 85.38 114 SER A O 1
ATOM 882 N N . PRO A 1 115 ? 2.304 2.411 0.769 1.00 90.12 115 PRO A N 1
ATOM 883 C CA . PRO A 1 115 ? 2.941 2.180 -0.522 1.00 90.12 115 PRO A CA 1
ATOM 884 C C . PRO A 1 115 ? 2.205 1.068 -1.275 1.00 90.12 115 PRO A C 1
ATOM 886 O O . PRO A 1 115 ? 1.869 0.022 -0.710 1.00 90.12 115 PRO A O 1
ATOM 889 N N . VAL A 1 116 ? 1.925 1.317 -2.553 1.00 91.44 116 VAL A N 1
ATOM 890 C CA . VAL A 1 116 ? 1.288 0.343 -3.438 1.00 91.44 116 VAL A CA 1
ATOM 891 C C . VAL A 1 116 ? 2.382 -0.559 -3.989 1.00 91.44 116 VAL A C 1
ATOM 893 O O . VAL A 1 116 ? 3.121 -0.172 -4.887 1.00 91.44 116 VAL A O 1
ATOM 896 N N . GLN A 1 117 ? 2.493 -1.757 -3.424 1.00 93.69 117 GLN A N 1
ATOM 897 C CA . GLN A 1 117 ? 3.396 -2.793 -3.911 1.00 93.69 117 GLN A CA 1
ATOM 898 C C . GLN A 1 117 ? 2.614 -3.733 -4.823 1.00 93.69 117 GLN A C 1
ATOM 900 O O . GLN A 1 117 ? 1.536 -4.211 -4.457 1.00 93.69 117 GLN A O 1
ATOM 905 N N . VAL A 1 118 ? 3.140 -3.959 -6.023 1.00 94.94 118 VAL A N 1
ATOM 906 C CA . VAL A 1 118 ? 2.579 -4.909 -6.981 1.00 94.94 118 VAL A CA 1
ATOM 907 C C . VAL A 1 118 ? 3.710 -5.784 -7.486 1.00 94.94 118 VAL A C 1
ATOM 909 O O . VAL A 1 118 ? 4.745 -5.284 -7.918 1.00 94.94 118 VAL A O 1
ATOM 912 N N . GLU A 1 119 ? 3.499 -7.089 -7.419 1.00 95.00 119 GLU A N 1
ATOM 913 C CA . GLU A 1 119 ? 4.468 -8.083 -7.855 1.00 95.00 119 GLU A CA 1
ATOM 914 C C . GLU A 1 119 ? 4.188 -8.492 -9.304 1.00 95.00 119 GLU A C 1
ATOM 916 O O . GLU A 1 119 ? 3.035 -8.601 -9.733 1.00 95.00 119 GLU A O 1
ATOM 921 N N . GLY A 1 120 ? 5.255 -8.724 -10.066 1.00 94.44 120 GLY A N 1
ATOM 922 C CA . GLY A 1 120 ? 5.184 -9.124 -11.464 1.00 94.44 120 GLY A CA 1
ATOM 923 C C . GLY A 1 120 ? 6.287 -10.110 -11.810 1.00 94.44 120 GLY A C 1
ATOM 924 O O . GLY A 1 120 ? 7.405 -10.016 -11.310 1.00 94.44 120 GLY A O 1
ATOM 925 N N . TRP A 1 121 ? 5.970 -11.052 -12.694 1.00 94.19 121 TRP A N 1
ATOM 926 C CA . TRP A 1 121 ? 6.933 -12.031 -13.193 1.00 94.19 121 TRP A CA 1
ATOM 927 C C . TRP A 1 121 ? 7.421 -11.605 -14.572 1.00 94.19 121 TRP A C 1
ATOM 929 O O . TRP A 1 121 ? 6.617 -11.213 -15.426 1.00 94.19 121 TRP A O 1
ATOM 939 N N . LEU A 1 122 ? 8.733 -11.680 -14.793 1.00 93.81 122 LEU A N 1
ATOM 940 C CA . LEU A 1 122 ? 9.322 -11.456 -16.109 1.00 93.81 122 LEU A CA 1
ATOM 941 C C . LEU A 1 122 ? 8.953 -12.606 -17.049 1.00 93.81 122 LEU A C 1
ATOM 943 O O . LEU A 1 122 ? 9.138 -13.783 -16.737 1.00 93.81 122 LEU A O 1
ATOM 947 N N . GLN A 1 123 ? 8.436 -12.245 -18.214 1.00 94.12 123 GLN A N 1
ATOM 948 C CA . GLN A 1 123 ? 8.097 -13.135 -19.311 1.00 94.12 123 GLN A CA 1
ATOM 949 C C . GLN A 1 123 ? 9.198 -13.074 -20.368 1.00 94.12 123 GLN A C 1
ATOM 951 O O . GLN A 1 123 ? 9.744 -12.011 -20.669 1.00 94.12 123 GLN A O 1
ATOM 956 N N . TYR A 1 124 ? 9.504 -14.231 -20.951 1.00 92.69 124 TYR A N 1
ATOM 957 C CA . TYR A 1 124 ? 10.556 -14.408 -21.949 1.00 92.69 124 TYR A CA 1
ATOM 958 C C . TYR A 1 124 ? 9.960 -14.987 -23.237 1.00 92.69 124 TYR A C 1
ATOM 960 O O . TYR A 1 124 ? 8.990 -15.741 -23.193 1.00 92.69 124 TYR A O 1
ATOM 968 N N . GLY A 1 125 ? 10.564 -14.675 -24.387 1.00 87.44 125 GLY A N 1
ATOM 969 C CA . GLY A 1 125 ? 10.247 -15.343 -25.657 1.00 87.44 125 GLY A CA 1
ATOM 970 C C . GLY A 1 125 ? 8.931 -14.922 -26.320 1.00 87.44 125 GLY A C 1
ATOM 971 O O . GLY A 1 125 ? 8.384 -15.678 -27.125 1.00 87.44 125 GLY A O 1
ATOM 972 N N . SER A 1 126 ? 8.413 -13.731 -26.013 1.00 88.94 126 SER A N 1
ATOM 973 C CA . SER A 1 126 ? 7.278 -13.177 -26.756 1.00 88.94 126 SER A CA 1
ATOM 974 C C . SER A 1 126 ? 7.683 -12.818 -28.185 1.00 88.94 126 SER A C 1
ATOM 976 O O . SER A 1 126 ? 8.803 -12.388 -28.446 1.00 88.94 126 SER A O 1
ATOM 978 N N . ARG A 1 127 ? 6.752 -12.959 -29.136 1.00 89.31 127 ARG A N 1
ATOM 979 C CA . ARG A 1 127 ? 6.976 -12.507 -30.521 1.00 89.31 127 ARG A CA 1
ATOM 980 C C . ARG A 1 127 ? 6.972 -10.984 -30.645 1.00 89.31 127 ARG A C 1
ATOM 982 O O . ARG A 1 127 ? 7.597 -10.463 -31.560 1.00 89.31 127 ARG A O 1
ATOM 989 N N . ALA A 1 128 ? 6.259 -10.298 -29.750 1.00 87.56 128 ALA A N 1
ATOM 990 C CA . ALA A 1 128 ? 6.129 -8.843 -29.767 1.00 87.56 128 ALA A CA 1
ATOM 991 C C . ALA A 1 128 ? 7.328 -8.142 -29.111 1.00 87.56 128 ALA A C 1
ATOM 993 O O . ALA A 1 128 ? 7.712 -7.059 -29.538 1.00 87.56 128 ALA A O 1
ATOM 994 N N . TYR A 1 129 ? 7.939 -8.776 -28.105 1.00 87.31 129 TYR A N 1
ATOM 995 C CA . TYR A 1 129 ? 9.026 -8.198 -27.319 1.00 87.31 129 TYR A CA 1
ATOM 996 C C . TYR A 1 129 ? 10.189 -9.183 -27.228 1.00 87.31 129 TYR A C 1
ATOM 998 O O . TYR A 1 129 ? 10.033 -10.293 -26.718 1.00 87.31 129 TYR A O 1
ATOM 1006 N N . ARG A 1 130 ? 11.359 -8.769 -27.729 1.00 88.94 130 ARG A N 1
ATOM 1007 C CA . ARG A 1 130 ? 12.588 -9.578 -27.671 1.00 88.94 130 ARG A CA 1
ATOM 1008 C C . ARG A 1 130 ? 13.209 -9.594 -26.276 1.00 88.94 130 ARG A C 1
ATOM 1010 O O . ARG A 1 130 ? 13.795 -10.601 -25.886 1.00 88.94 130 ARG A O 1
ATOM 1017 N N . THR A 1 131 ? 13.103 -8.488 -25.547 1.00 92.38 131 THR A N 1
ATOM 1018 C CA . THR A 1 131 ? 13.634 -8.346 -24.192 1.00 92.38 131 THR A CA 1
ATOM 1019 C C . THR A 1 131 ? 12.687 -8.968 -23.163 1.00 92.38 131 THR A C 1
ATOM 1021 O O . THR A 1 131 ? 11.471 -8.963 -23.367 1.00 92.38 131 THR A O 1
ATOM 1024 N N . PRO A 1 132 ? 13.215 -9.511 -22.052 1.00 94.12 132 PRO A N 1
ATOM 1025 C CA . PRO A 1 132 ? 12.407 -9.889 -20.899 1.00 94.12 132 PRO A CA 1
ATOM 1026 C C . PRO A 1 132 ? 11.550 -8.716 -20.424 1.00 94.12 132 PRO A C 1
ATOM 1028 O O . PRO A 1 132 ? 12.070 -7.618 -20.205 1.00 94.12 132 PRO A O 1
ATOM 1031 N N . TYR A 1 133 ? 10.251 -8.947 -20.250 1.00 95.19 133 TYR A N 1
ATOM 1032 C CA . TYR A 1 133 ? 9.316 -7.898 -19.847 1.00 95.19 133 TYR A CA 1
ATOM 1033 C C . TYR A 1 133 ? 8.239 -8.411 -18.896 1.00 95.19 133 TYR A C 1
ATOM 1035 O O . TYR A 1 133 ? 7.963 -9.605 -18.828 1.00 95.19 133 TYR A O 1
ATOM 1043 N N . SER A 1 134 ? 7.594 -7.503 -18.178 1.00 96.31 134 SER A N 1
ATOM 1044 C CA . SER A 1 134 ? 6.410 -7.776 -17.373 1.00 96.31 134 SER A CA 1
ATOM 1045 C C . SER A 1 134 ? 5.394 -6.662 -17.575 1.00 96.31 134 SER A C 1
ATOM 1047 O O . SER A 1 134 ? 5.753 -5.486 -17.554 1.00 96.31 134 SER A O 1
ATOM 1049 N N . LEU A 1 135 ? 4.130 -7.031 -17.780 1.00 95.81 135 LEU A N 1
ATOM 1050 C CA . LEU A 1 135 ? 3.008 -6.097 -17.785 1.00 95.81 135 LEU A CA 1
ATOM 1051 C C . LEU A 1 135 ? 2.254 -6.260 -16.464 1.00 95.81 135 LEU A C 1
ATOM 1053 O O . LEU A 1 135 ? 1.598 -7.277 -16.239 1.00 95.81 135 LEU A O 1
ATOM 1057 N N . ILE A 1 136 ? 2.363 -5.261 -15.601 1.00 96.88 136 ILE A N 1
ATOM 1058 C CA . ILE A 1 136 ? 1.848 -5.285 -14.239 1.00 96.88 136 ILE A CA 1
ATOM 1059 C C . ILE A 1 136 ? 0.618 -4.371 -14.175 1.00 96.88 136 ILE A C 1
ATOM 1061 O O . ILE A 1 136 ? 0.759 -3.159 -14.361 1.00 96.88 136 ILE A O 1
ATOM 1065 N N . PRO A 1 137 ? -0.594 -4.903 -13.937 1.00 96.06 137 PRO A N 1
ATOM 1066 C CA . PRO A 1 137 ? -1.779 -4.071 -13.773 1.00 96.06 137 PRO A CA 1
ATOM 1067 C C . PRO A 1 137 ? -1.683 -3.269 -12.470 1.00 96.06 137 PRO A C 1
ATOM 1069 O O . PRO A 1 137 ? -1.395 -3.819 -11.407 1.00 96.06 137 PRO A O 1
ATOM 1072 N N . LEU A 1 138 ? -1.935 -1.963 -12.546 1.00 94.88 138 LEU A N 1
ATOM 1073 C CA . LEU A 1 138 ? -1.932 -1.082 -11.382 1.00 94.88 138 LEU A CA 1
ATOM 1074 C C . LEU A 1 138 ? -3.312 -1.077 -10.714 1.00 94.88 138 LEU A C 1
ATOM 1076 O O . LEU A 1 138 ? -4.318 -0.884 -11.401 1.00 94.88 138 LEU A O 1
ATOM 1080 N N . PRO A 1 139 ? -3.398 -1.219 -9.379 1.00 93.25 139 PRO A N 1
ATOM 1081 C CA . PRO A 1 139 ? -4.657 -1.081 -8.661 1.00 93.25 139 PRO A CA 1
ATOM 1082 C C . PRO A 1 139 ? -5.022 0.405 -8.552 1.00 93.25 139 PRO A C 1
ATOM 1084 O O . PRO A 1 139 ? -4.770 1.041 -7.528 1.00 93.25 139 PRO A O 1
ATOM 1087 N N . VAL A 1 140 ? -5.599 0.959 -9.623 1.00 90.69 140 VAL A N 1
ATOM 1088 C CA . VAL A 1 140 ? -5.949 2.387 -9.756 1.00 90.69 140 VAL A CA 1
ATOM 1089 C C . VAL A 1 140 ? -6.777 2.920 -8.579 1.00 90.69 140 VAL A C 1
ATOM 1091 O O . VAL A 1 140 ? -6.587 4.061 -8.176 1.00 90.69 140 VAL A O 1
ATOM 1094 N N . ASP A 1 141 ? -7.594 2.069 -7.952 1.00 89.38 141 ASP A N 1
ATOM 1095 C CA . ASP A 1 141 ? -8.436 2.408 -6.795 1.00 89.38 141 ASP A CA 1
ATOM 1096 C C . ASP A 1 141 ? -7.643 2.775 -5.527 1.00 89.38 141 ASP A C 1
ATOM 1098 O O . ASP A 1 141 ? -8.197 3.339 -4.582 1.00 89.38 141 ASP A O 1
ATOM 1102 N N . ARG A 1 142 ? -6.351 2.422 -5.471 1.00 89.19 142 ARG A N 1
ATOM 1103 C CA . ARG A 1 142 ? -5.467 2.730 -4.337 1.00 89.19 142 ARG A CA 1
ATOM 1104 C C . ARG A 1 142 ? -4.706 4.043 -4.499 1.00 89.19 142 ARG A C 1
ATOM 1106 O O . ARG A 1 142 ? -4.103 4.496 -3.530 1.00 89.19 142 ARG A O 1
ATOM 1113 N N . PHE A 1 143 ? -4.715 4.647 -5.685 1.00 89.25 143 PHE A N 1
ATOM 1114 C CA . PHE A 1 143 ? -4.028 5.913 -5.916 1.00 89.25 143 PHE A CA 1
ATOM 1115 C C . PHE A 1 143 ? -4.922 7.081 -5.499 1.00 89.25 143 PHE A C 1
ATOM 1117 O O . PHE A 1 143 ? -6.096 7.157 -5.853 1.00 89.25 143 PHE A O 1
ATOM 1124 N N . LEU A 1 144 ? -4.349 7.994 -4.723 1.00 88.81 144 LEU A N 1
ATOM 1125 C CA . LEU A 1 144 ? -4.967 9.251 -4.335 1.00 88.81 144 LEU A CA 1
ATOM 1126 C C . LEU A 1 144 ? -4.753 10.268 -5.454 1.00 88.81 144 LEU A C 1
ATOM 1128 O O . LEU A 1 144 ? -3.663 10.383 -6.020 1.00 88.81 144 LEU A O 1
ATOM 1132 N N . GLU A 1 145 ? -5.807 11.013 -5.756 1.00 87.31 145 GLU A N 1
ATOM 1133 C CA . GLU A 1 145 ? -5.767 12.069 -6.762 1.00 87.31 145 GLU A CA 1
ATOM 1134 C C . GLU A 1 145 ? -4.827 13.198 -6.312 1.00 87.31 145 GLU A C 1
ATOM 1136 O O . GLU A 1 145 ? -4.730 13.498 -5.121 1.00 87.31 145 GLU A O 1
ATOM 1141 N N . ASP A 1 146 ? -4.122 13.815 -7.264 1.00 86.38 146 ASP A N 1
ATOM 1142 C CA . ASP A 1 146 ? -3.230 14.967 -7.047 1.00 86.38 146 ASP A CA 1
ATOM 1143 C C . ASP A 1 146 ? -2.051 14.749 -6.074 1.00 86.38 146 ASP A C 1
ATOM 1145 O O . ASP A 1 146 ? -1.335 15.692 -5.724 1.00 86.38 146 ASP A O 1
ATOM 1149 N N . VAL A 1 147 ? -1.774 13.501 -5.688 1.00 89.44 147 VAL A N 1
ATOM 1150 C CA . VAL A 1 147 ? -0.589 13.138 -4.901 1.00 89.44 147 VAL A CA 1
ATOM 1151 C C . VAL A 1 147 ? 0.572 12.792 -5.832 1.00 89.44 147 VAL A C 1
ATOM 1153 O O . VAL A 1 147 ? 0.393 12.193 -6.890 1.00 89.44 147 VAL A O 1
ATOM 1156 N N . LYS A 1 148 ? 1.786 13.202 -5.460 1.00 90.75 148 LYS A N 1
ATOM 1157 C CA . LYS A 1 148 ? 3.016 12.817 -6.160 1.00 90.75 148 LYS A CA 1
ATOM 1158 C C . LYS A 1 148 ? 3.482 11.452 -5.670 1.00 90.75 148 LYS A C 1
ATOM 1160 O O . LYS A 1 148 ? 3.611 11.253 -4.466 1.00 90.75 148 LYS A O 1
ATOM 1165 N N . TYR A 1 149 ? 3.765 10.561 -6.607 1.00 91.38 149 TYR A N 1
ATOM 1166 C CA . TYR A 1 149 ? 4.261 9.219 -6.355 1.00 91.38 149 TYR A CA 1
ATOM 1167 C C . TYR A 1 149 ? 5.660 9.049 -6.935 1.00 91.38 149 TYR A C 1
ATOM 1169 O O . TYR A 1 149 ? 5.931 9.461 -8.067 1.00 91.38 149 TYR A O 1
ATOM 1177 N N . ASP A 1 150 ? 6.508 8.391 -6.154 1.00 93.81 150 ASP A N 1
ATOM 1178 C CA . ASP A 1 150 ? 7.808 7.899 -6.586 1.00 93.81 150 ASP A CA 1
ATOM 1179 C C . ASP A 1 150 ? 7.667 6.411 -6.921 1.00 93.81 150 ASP A C 1
ATOM 1181 O O . ASP A 1 150 ? 7.022 5.647 -6.196 1.00 93.81 150 ASP A O 1
ATOM 1185 N N . VAL A 1 151 ? 8.215 6.007 -8.064 1.00 93.44 151 VAL A N 1
ATOM 1186 C CA . VAL A 1 151 ? 8.117 4.637 -8.571 1.00 93.44 151 VAL A CA 1
ATOM 1187 C C . VAL A 1 151 ? 9.451 3.941 -8.351 1.00 93.44 151 VAL A C 1
ATOM 1189 O O . VAL A 1 151 ? 10.454 4.242 -9.008 1.00 93.44 151 VAL A O 1
ATOM 1192 N N . HIS A 1 152 ? 9.429 2.978 -7.433 1.00 94.38 152 HIS A N 1
ATOM 1193 C CA . HIS A 1 152 ? 10.544 2.091 -7.140 1.00 94.38 152 HIS A CA 1
ATOM 1194 C C . HIS A 1 152 ? 10.277 0.721 -7.752 1.00 94.38 152 HIS A C 1
ATOM 1196 O O . HIS A 1 152 ? 9.185 0.171 -7.611 1.00 94.38 152 HIS A O 1
ATOM 1202 N N . VAL A 1 153 ? 11.281 0.172 -8.425 1.00 94.56 153 VAL A N 1
ATOM 1203 C CA . VAL A 1 153 ? 11.261 -1.206 -8.906 1.00 94.56 153 VAL A CA 1
ATOM 1204 C C . VAL A 1 153 ? 12.213 -2.013 -8.050 1.00 94.56 153 VAL A C 1
ATOM 1206 O O . VAL A 1 153 ? 13.416 -1.746 -8.012 1.00 94.56 153 VAL A O 1
ATOM 1209 N N . GLU A 1 154 ? 11.650 -3.001 -7.368 1.00 93.88 154 GLU A N 1
ATOM 1210 C CA . GLU A 1 154 ? 12.395 -4.024 -6.654 1.00 93.88 154 GLU A CA 1
ATOM 1211 C C . GLU A 1 154 ? 12.378 -5.295 -7.490 1.00 93.88 154 GLU A C 1
ATOM 1213 O O . GLU A 1 154 ? 11.325 -5.783 -7.897 1.00 93.88 154 GLU A O 1
ATOM 1218 N N . MET A 1 155 ? 13.564 -5.799 -7.798 1.00 91.62 155 MET A N 1
ATOM 1219 C CA . MET A 1 155 ? 13.749 -6.988 -8.601 1.00 91.62 155 MET A CA 1
ATOM 1220 C C . MET A 1 155 ? 14.601 -7.992 -7.845 1.00 91.62 155 MET A C 1
ATOM 1222 O O . MET A 1 155 ? 15.685 -7.678 -7.35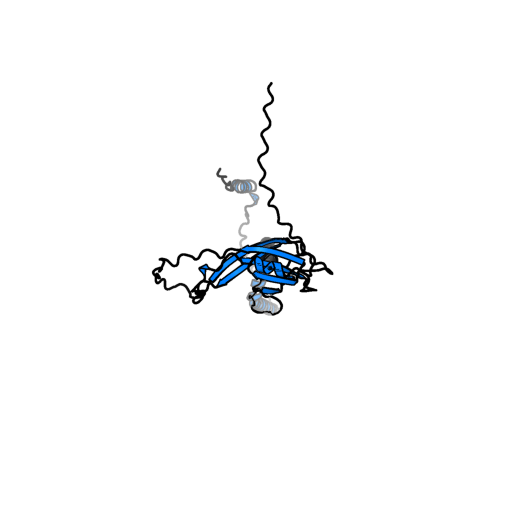4 1.00 91.62 155 MET A O 1
ATOM 1226 N N . GLU A 1 156 ? 14.142 -9.233 -7.842 1.00 89.75 156 GLU A N 1
ATOM 1227 C CA . GLU A 1 156 ? 14.918 -10.371 -7.386 1.00 89.75 156 GLU A CA 1
ATOM 1228 C C . GLU A 1 156 ? 15.607 -11.030 -8.577 1.00 89.75 156 GLU A C 1
ATOM 1230 O O . GLU A 1 156 ? 14.969 -11.648 -9.431 1.00 89.75 156 GLU A O 1
ATOM 1235 N N . LEU A 1 157 ? 16.930 -10.882 -8.650 1.00 84.19 157 LEU A N 1
ATOM 1236 C CA . LEU A 1 157 ? 17.709 -11.467 -9.730 1.00 84.19 157 LEU A CA 1
ATOM 1237 C C . LEU A 1 157 ? 18.335 -12.779 -9.266 1.00 84.19 157 LEU A C 1
ATOM 1239 O O . LEU A 1 157 ? 19.183 -12.801 -8.369 1.00 84.19 157 LEU A O 1
ATOM 1243 N N . VAL A 1 158 ? 17.924 -13.878 -9.895 1.00 82.12 158 VAL A N 1
ATOM 1244 C CA . VAL A 1 158 ? 18.504 -15.201 -9.654 1.00 82.12 158 VAL A CA 1
ATOM 1245 C C . VAL A 1 158 ? 19.821 -15.298 -10.414 1.00 82.12 158 VAL A C 1
ATOM 1247 O O . VAL A 1 158 ? 19.833 -15.289 -11.647 1.00 82.12 158 VAL A O 1
ATOM 1250 N N . ARG A 1 159 ? 20.948 -15.402 -9.701 1.00 76.62 159 ARG A N 1
ATOM 1251 C CA . ARG A 1 159 ? 22.247 -15.602 -10.358 1.00 76.62 159 ARG A CA 1
ATOM 1252 C C . ARG A 1 159 ? 22.482 -17.079 -10.673 1.00 76.62 159 ARG A C 1
ATOM 1254 O O . ARG A 1 159 ? 22.478 -17.896 -9.749 1.00 76.62 159 ARG A O 1
ATOM 1261 N N . PRO A 1 160 ? 22.768 -17.446 -11.934 1.00 74.12 160 PRO A N 1
ATOM 1262 C CA . PRO A 1 160 ? 23.180 -18.806 -12.252 1.00 74.12 160 PRO A CA 1
ATOM 1263 C C . PRO A 1 160 ? 24.520 -19.135 -11.574 1.00 74.12 160 PRO A C 1
ATOM 1265 O O . PRO A 1 160 ? 25.446 -18.330 -11.560 1.00 74.12 160 PRO A O 1
ATOM 1268 N N . ALA A 1 161 ? 24.653 -20.342 -11.020 1.00 71.00 161 ALA A N 1
ATOM 1269 C CA . ALA A 1 161 ? 25.844 -20.758 -10.268 1.00 71.00 161 ALA A CA 1
ATOM 1270 C C . ALA A 1 161 ? 27.135 -20.859 -11.114 1.00 71.00 161 ALA A C 1
ATOM 1272 O O . ALA A 1 161 ? 28.222 -21.017 -10.562 1.00 71.00 161 ALA A O 1
ATOM 1273 N N . ARG A 1 162 ? 27.036 -20.797 -12.448 1.00 72.56 162 ARG A N 1
ATOM 1274 C CA . ARG A 1 162 ? 28.167 -20.831 -13.386 1.00 72.56 162 ARG A CA 1
ATOM 1275 C C . ARG A 1 162 ? 27.966 -19.745 -14.446 1.00 72.56 162 ARG A C 1
ATOM 1277 O O . ARG A 1 162 ? 26.908 -19.713 -15.064 1.00 72.56 162 ARG A O 1
ATOM 1284 N N . GLY A 1 163 ? 28.959 -18.873 -14.637 1.00 64.50 163 GLY A N 1
ATOM 1285 C CA . GLY A 1 163 ? 28.942 -17.816 -15.664 1.00 64.50 163 GLY A CA 1
ATOM 1286 C C . GLY A 1 163 ? 28.285 -16.485 -15.263 1.00 64.50 163 GLY A C 1
ATOM 1287 O O . GLY A 1 163 ? 28.152 -15.604 -16.100 1.00 64.50 163 GLY A O 1
ATOM 1288 N N . ALA A 1 164 ? 27.887 -16.298 -13.998 1.00 59.41 164 ALA A N 1
ATOM 1289 C CA . ALA A 1 164 ? 27.210 -15.071 -13.550 1.00 59.41 164 ALA A CA 1
ATOM 1290 C C . ALA A 1 164 ? 28.085 -13.802 -13.530 1.00 59.41 164 ALA A C 1
ATOM 1292 O O . ALA A 1 164 ? 27.536 -12.709 -13.402 1.00 59.41 164 ALA A O 1
ATOM 1293 N N . GLU A 1 165 ? 29.412 -13.917 -13.653 1.00 62.75 165 GLU A N 1
ATOM 1294 C CA . GLU A 1 165 ? 30.302 -12.746 -13.750 1.00 62.75 165 GLU A CA 1
ATOM 1295 C C . GLU A 1 165 ? 30.107 -11.962 -15.057 1.00 62.75 165 GLU A C 1
ATOM 1297 O O . GLU A 1 165 ? 30.473 -10.793 -15.128 1.00 62.75 165 GLU A O 1
ATOM 1302 N N . GLU A 1 166 ? 29.472 -12.562 -16.069 1.00 67.31 166 GLU A N 1
ATOM 1303 C CA . GLU A 1 166 ? 29.233 -11.920 -17.366 1.00 67.31 166 GLU A CA 1
ATOM 1304 C C . GLU A 1 166 ? 27.929 -11.117 -17.429 1.00 67.31 166 GLU A C 1
ATOM 1306 O O . GLU A 1 166 ? 27.601 -10.554 -18.477 1.00 67.31 166 GLU A O 1
ATOM 1311 N N . MET A 1 167 ? 27.166 -11.040 -16.333 1.00 70.75 167 MET A N 1
ATOM 1312 C CA . MET A 1 167 ? 25.983 -10.187 -16.293 1.00 70.75 167 MET A CA 1
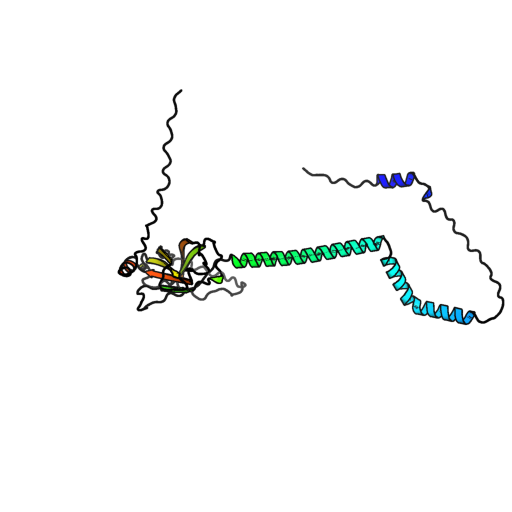ATOM 1313 C C . MET A 1 167 ? 26.451 -8.728 -16.221 1.00 70.75 167 MET A C 1
ATOM 1315 O O . MET A 1 167 ? 26.646 -8.163 -15.150 1.00 70.75 167 MET A O 1
ATOM 1319 N N . GLY A 1 168 ? 26.743 -8.163 -17.392 1.00 82.44 168 GLY A N 1
ATOM 1320 C CA . GLY A 1 168 ? 27.212 -6.795 -17.549 1.00 82.44 168 GLY A CA 1
ATOM 1321 C C . GLY A 1 168 ? 26.129 -5.772 -17.219 1.00 82.44 168 GLY A C 1
ATOM 1322 O O . GLY A 1 168 ? 25.057 -6.092 -16.701 1.00 82.44 168 GLY A O 1
ATOM 1323 N N . ASN A 1 169 ? 26.409 -4.516 -17.548 1.00 88.75 169 ASN A N 1
ATOM 1324 C CA . ASN A 1 169 ? 25.449 -3.431 -17.384 1.00 88.75 169 ASN A CA 1
ATOM 1325 C C . ASN A 1 169 ? 24.175 -3.763 -18.164 1.00 88.75 169 ASN A C 1
ATOM 1327 O O . ASN A 1 169 ? 24.226 -4.066 -19.359 1.00 88.75 169 ASN A O 1
ATOM 1331 N N . PHE A 1 170 ? 23.037 -3.672 -17.491 1.00 91.38 170 PHE A N 1
ATOM 1332 C CA . PHE A 1 170 ? 21.738 -3.794 -18.128 1.00 91.38 170 PHE A CA 1
ATOM 1333 C C . PHE A 1 170 ? 20.928 -2.539 -17.847 1.00 91.38 170 PHE A C 1
ATOM 1335 O O . PHE A 1 170 ? 21.097 -1.879 -16.823 1.00 91.38 170 PHE A O 1
ATOM 1342 N N . MET A 1 171 ? 20.060 -2.194 -18.780 1.00 93.38 171 MET A N 1
ATOM 1343 C CA . MET A 1 171 ? 19.135 -1.089 -18.662 1.00 93.38 171 MET A CA 1
ATOM 1344 C C . MET A 1 171 ? 17.771 -1.629 -18.255 1.00 93.38 171 MET A C 1
ATOM 1346 O O . MET A 1 171 ? 17.258 -2.591 -18.835 1.00 93.38 171 MET A O 1
ATOM 1350 N N . LEU A 1 172 ? 17.201 -1.000 -17.237 1.00 94.44 172 LEU A N 1
ATOM 1351 C CA . LEU A 1 172 ? 15.859 -1.273 -16.769 1.00 94.44 172 LEU A CA 1
ATOM 1352 C C . LEU A 1 172 ? 14.958 -0.135 -17.240 1.00 94.44 172 LEU A C 1
ATOM 1354 O O . LEU A 1 172 ? 15.179 1.025 -16.891 1.00 94.44 172 LEU A O 1
ATOM 1358 N N . SER A 1 173 ? 13.985 -0.476 -18.079 1.00 94.62 173 SER A N 1
ATOM 1359 C CA . SER A 1 173 ? 13.018 0.456 -18.651 1.00 94.62 173 SER A CA 1
ATOM 1360 C C . SER A 1 173 ? 11.649 0.221 -18.029 1.00 94.62 173 SER A C 1
ATOM 1362 O O . SER A 1 173 ? 11.209 -0.922 -17.883 1.00 94.62 173 SER A O 1
ATOM 1364 N N . LEU A 1 174 ? 10.986 1.305 -17.651 1.00 95.44 174 LEU A N 1
ATOM 1365 C CA . LEU A 1 174 ? 9.642 1.324 -17.108 1.00 95.44 174 LEU A CA 1
ATOM 1366 C C . LEU A 1 174 ? 8.783 2.283 -17.925 1.00 95.44 174 LEU A C 1
ATOM 1368 O O . LEU A 1 174 ? 9.076 3.471 -18.043 1.00 95.44 174 LEU A O 1
ATOM 1372 N N . GLU A 1 175 ? 7.679 1.760 -18.437 1.00 95.50 175 GLU A N 1
ATOM 1373 C CA . GLU A 1 175 ? 6.667 2.493 -19.181 1.00 95.50 175 GLU A CA 1
ATOM 1374 C C . GLU A 1 175 ? 5.340 2.436 -18.423 1.00 95.50 175 GLU A C 1
ATOM 1376 O O . GLU A 1 175 ? 4.826 1.363 -18.113 1.00 95.50 175 GLU A O 1
ATOM 1381 N N . LEU A 1 176 ? 4.743 3.590 -18.150 1.00 94.75 176 LEU A N 1
ATOM 1382 C CA . LEU A 1 176 ? 3.374 3.681 -17.659 1.00 94.75 176 LEU A CA 1
ATOM 1383 C C . LEU A 1 176 ? 2.435 3.777 -18.852 1.00 94.75 176 LEU A C 1
ATOM 1385 O O . LEU A 1 176 ? 2.512 4.723 -19.635 1.00 94.75 176 LEU A O 1
ATOM 1389 N N . ARG A 1 177 ? 1.540 2.802 -18.980 1.00 95.31 177 ARG A N 1
ATOM 1390 C CA . ARG A 1 177 ? 0.590 2.691 -20.088 1.00 95.31 177 ARG A CA 1
ATOM 1391 C C . ARG A 1 177 ? -0.818 3.048 -19.648 1.00 95.31 177 ARG A C 1
ATOM 1393 O O . ARG A 1 177 ? -1.223 2.775 -18.512 1.00 95.31 177 ARG A O 1
ATOM 1400 N N . SER A 1 178 ? -1.559 3.663 -20.562 1.00 94.06 178 SER A N 1
ATOM 1401 C CA . SER A 1 178 ? -2.945 4.059 -20.333 1.00 94.06 178 SER A CA 1
ATOM 1402 C C . SER A 1 178 ? -3.836 2.850 -20.067 1.00 94.06 178 SER A C 1
ATOM 1404 O O . SER A 1 178 ? -3.717 1.809 -20.706 1.00 94.06 178 SER A O 1
ATOM 1406 N N . ASN A 1 179 ? -4.771 3.004 -19.132 1.00 92.88 179 ASN A N 1
ATOM 1407 C CA . ASN A 1 179 ? -5.764 1.989 -18.793 1.00 92.88 179 ASN A CA 1
ATOM 1408 C C . ASN A 1 179 ? -6.733 1.723 -19.955 1.00 92.88 179 ASN A C 1
ATOM 1410 O O . ASN A 1 179 ? -7.246 0.621 -20.114 1.00 92.88 179 ASN A O 1
ATOM 1414 N N . ARG A 1 180 ? -7.003 2.747 -20.775 1.00 92.56 180 ARG A N 1
ATOM 1415 C CA . ARG A 1 180 ? -7.920 2.627 -21.919 1.00 92.56 180 ARG A CA 1
ATOM 1416 C C . ARG A 1 180 ? -7.247 1.990 -23.125 1.00 92.56 180 ARG A C 1
ATOM 1418 O O . ARG A 1 180 ? -7.860 1.170 -23.795 1.00 92.56 180 ARG A O 1
ATOM 1425 N N . ASN A 1 181 ? -5.998 2.378 -23.374 1.00 92.88 181 ASN A N 1
ATOM 1426 C CA . ASN A 1 181 ? -5.209 1.951 -24.521 1.00 92.88 181 ASN A CA 1
ATOM 1427 C C . ASN A 1 181 ? -3.836 1.492 -24.024 1.00 92.88 181 ASN A C 1
ATOM 1429 O O . ASN A 1 181 ? -2.962 2.323 -23.778 1.00 92.88 181 ASN A O 1
ATOM 1433 N N . ALA A 1 182 ? -3.637 0.178 -23.904 1.00 90.12 182 ALA A N 1
ATOM 1434 C CA . ALA A 1 182 ? -2.382 -0.399 -23.413 1.00 90.12 182 ALA A CA 1
ATOM 1435 C C . ALA A 1 182 ? -1.169 -0.106 -24.320 1.00 90.12 182 ALA A C 1
ATOM 1437 O O . ALA A 1 182 ? -0.030 -0.256 -23.886 1.00 90.12 182 ALA A O 1
ATOM 1438 N N . ASP A 1 183 ? -1.399 0.325 -25.560 1.00 90.56 183 ASP A N 1
ATOM 1439 C CA . ASP A 1 183 ? -0.340 0.723 -26.494 1.00 90.56 183 ASP A CA 1
ATOM 1440 C C . ASP A 1 183 ? 0.110 2.177 -26.294 1.00 90.56 183 ASP A C 1
ATOM 1442 O O . ASP A 1 183 ? 1.180 2.571 -26.754 1.00 90.56 183 ASP A O 1
ATOM 1446 N N . LEU A 1 184 ? -0.691 2.990 -25.597 1.00 92.06 184 LEU A N 1
ATOM 1447 C CA . LEU A 1 184 ? -0.363 4.383 -25.342 1.00 92.06 184 LEU A CA 1
ATOM 1448 C C . LEU A 1 184 ? 0.501 4.502 -24.086 1.00 92.06 184 LEU A C 1
ATOM 1450 O O . LEU A 1 184 ? 0.025 4.328 -22.959 1.00 92.06 184 LEU A O 1
ATOM 1454 N N . VAL A 1 185 ? 1.767 4.848 -24.294 1.00 92.81 185 VAL A N 1
ATOM 1455 C CA . VAL A 1 185 ? 2.725 5.137 -23.228 1.00 92.81 185 VAL A CA 1
ATOM 1456 C C . VAL A 1 185 ? 2.522 6.575 -22.751 1.00 92.81 185 VAL A C 1
ATOM 1458 O O . VAL A 1 185 ? 2.757 7.527 -23.489 1.00 92.81 185 VAL A O 1
ATOM 1461 N N . ILE A 1 186 ? 2.074 6.730 -21.506 1.00 91.81 186 ILE A N 1
ATOM 1462 C CA . ILE A 1 186 ? 1.877 8.029 -20.847 1.00 91.81 186 ILE A CA 1
ATOM 1463 C C . ILE A 1 186 ? 3.220 8.572 -20.356 1.00 91.81 186 ILE A C 1
ATOM 1465 O O . ILE A 1 186 ? 3.490 9.769 -20.430 1.00 91.81 186 ILE A O 1
ATOM 1469 N N . PHE A 1 187 ? 4.057 7.686 -19.821 1.00 91.75 187 PHE A N 1
ATOM 1470 C CA . PHE A 1 187 ? 5.353 8.043 -19.267 1.00 91.75 187 PHE A CA 1
ATOM 1471 C C . PHE A 1 187 ? 6.348 6.912 -19.503 1.00 91.75 187 PHE A C 1
ATOM 1473 O O . PHE A 1 187 ? 5.979 5.744 -19.421 1.00 91.75 187 PHE A O 1
ATOM 1480 N N . SER A 1 188 ? 7.608 7.254 -19.757 1.00 92.69 188 SER A N 1
ATOM 1481 C CA . SER A 1 188 ? 8.694 6.290 -19.913 1.00 92.69 188 SER A CA 1
ATOM 1482 C C . SER A 1 188 ? 9.938 6.785 -19.182 1.00 92.69 188 SER A C 1
ATOM 1484 O O . SER A 1 188 ? 10.280 7.967 -19.255 1.00 92.69 188 SER A O 1
ATOM 1486 N N . ALA A 1 189 ? 10.603 5.884 -18.469 1.00 92.94 189 ALA A N 1
ATOM 1487 C CA . ALA A 1 189 ? 11.922 6.103 -17.898 1.00 92.94 189 ALA A CA 1
ATOM 1488 C C . ALA A 1 189 ? 12.774 4.857 -18.080 1.00 92.94 189 ALA A C 1
ATOM 1490 O O . ALA A 1 189 ? 12.305 3.738 -17.905 1.00 92.94 189 ALA A O 1
ATOM 1491 N N . ALA A 1 190 ? 14.054 5.065 -18.353 1.00 92.50 190 ALA A N 1
ATOM 1492 C CA . ALA A 1 190 ? 15.037 4.001 -18.392 1.00 92.50 190 ALA A CA 1
ATOM 1493 C C . ALA A 1 190 ? 16.237 4.392 -17.535 1.00 92.50 190 ALA A C 1
ATOM 1495 O O . ALA A 1 190 ? 16.661 5.550 -17.539 1.00 92.50 190 ALA A O 1
ATOM 1496 N N . GLN A 1 191 ? 16.776 3.437 -16.781 1.00 92.44 191 GLN A N 1
ATOM 1497 C CA . GLN A 1 191 ? 17.989 3.645 -16.002 1.00 92.44 191 GLN A CA 1
ATOM 1498 C C . GLN A 1 191 ? 18.964 2.480 -16.156 1.00 92.44 191 GLN A C 1
ATOM 1500 O O . GLN A 1 191 ? 18.548 1.318 -16.144 1.00 92.44 191 GLN A O 1
ATOM 1505 N N . PRO A 1 192 ? 20.273 2.766 -16.244 1.00 93.12 192 PRO A N 1
ATOM 1506 C CA . PRO A 1 192 ? 21.287 1.734 -16.175 1.00 93.12 192 PRO A CA 1
ATOM 1507 C C . PRO A 1 192 ? 21.371 1.178 -14.750 1.00 93.12 192 PRO A C 1
ATOM 1509 O O . PRO A 1 192 ? 21.378 1.906 -13.747 1.00 93.12 192 PRO A O 1
ATOM 1512 N N . SER A 1 193 ? 21.476 -0.137 -14.667 1.00 90.38 193 SER A N 1
ATOM 1513 C CA . SER A 1 193 ? 21.637 -0.890 -13.434 1.00 90.38 193 SER A CA 1
ATOM 1514 C C . SER A 1 193 ? 22.810 -1.848 -13.554 1.00 90.38 193 SER A C 1
ATOM 1516 O O . SER A 1 193 ? 23.026 -2.512 -14.568 1.00 90.38 193 SER A O 1
ATOM 1518 N N . LEU A 1 194 ? 23.575 -1.894 -12.472 1.00 88.12 194 LEU A N 1
ATOM 1519 C CA . LEU A 1 194 ? 24.642 -2.851 -12.268 1.00 88.12 194 LEU A CA 1
ATOM 1520 C C . LEU A 1 194 ? 24.105 -3.934 -11.341 1.00 88.12 194 LEU A C 1
ATOM 1522 O O . LEU A 1 194 ? 23.517 -3.585 -10.308 1.00 88.12 194 LEU A O 1
ATOM 1526 N N . PRO A 1 195 ? 24.298 -5.224 -11.656 1.00 83.81 195 PRO A N 1
ATOM 1527 C CA . PRO A 1 195 ? 24.045 -6.238 -10.659 1.00 83.81 195 PRO A CA 1
ATOM 1528 C C . PRO A 1 195 ? 24.972 -5.962 -9.467 1.00 83.81 195 PRO A C 1
ATOM 1530 O O . PRO A 1 195 ? 26.152 -5.652 -9.660 1.00 83.81 195 PRO A O 1
ATOM 1533 N N . PRO A 1 196 ? 24.464 -6.037 -8.229 1.00 81.50 196 PRO A N 1
ATOM 1534 C CA . PRO A 1 196 ? 25.301 -5.872 -7.051 1.00 81.50 196 PRO A CA 1
ATOM 1535 C C . PRO A 1 196 ? 26.488 -6.844 -7.112 1.00 81.50 196 PRO A C 1
ATOM 1537 O O . PRO A 1 196 ? 26.334 -7.970 -7.603 1.00 81.50 196 PRO A O 1
ATOM 1540 N N . PRO A 1 197 ? 27.674 -6.460 -6.612 1.00 77.81 197 PRO A N 1
ATOM 1541 C CA . PRO A 1 197 ? 28.827 -7.352 -6.612 1.00 77.81 197 PRO A CA 1
ATOM 1542 C C . PRO A 1 197 ? 28.463 -8.671 -5.924 1.00 77.81 197 PRO A C 1
ATOM 1544 O O . PRO A 1 197 ? 27.663 -8.697 -4.985 1.00 77.81 197 PRO A O 1
ATOM 1547 N N . SER A 1 198 ? 28.979 -9.796 -6.427 1.00 69.31 198 SER A N 1
ATOM 1548 C CA . SER A 1 198 ? 28.840 -11.062 -5.704 1.00 69.31 198 SER A CA 1
ATOM 1549 C C . SER A 1 198 ? 29.502 -10.894 -4.350 1.00 69.31 198 SER A C 1
ATOM 1551 O O . SER A 1 198 ? 30.675 -10.524 -4.281 1.00 69.31 198 SER A O 1
ATOM 1553 N N . LEU A 1 199 ? 28.756 -11.163 -3.280 1.00 67.44 199 LEU A N 1
ATOM 1554 C CA . LEU A 1 199 ? 29.377 -11.307 -1.975 1.00 67.44 199 LEU A CA 1
ATOM 1555 C C . LEU A 1 199 ? 30.450 -12.397 -2.121 1.00 67.44 199 LEU A C 1
ATOM 1557 O O . LEU A 1 199 ? 30.149 -13.446 -2.702 1.00 67.44 199 LEU A O 1
ATOM 1561 N N . PRO A 1 200 ? 31.700 -12.148 -1.691 1.00 69.06 200 PRO A N 1
ATOM 1562 C CA . PRO A 1 200 ? 32.742 -13.156 -1.778 1.00 69.06 200 PRO A CA 1
ATOM 1563 C C . PRO A 1 200 ? 32.213 -14.419 -1.101 1.00 69.06 200 PRO A C 1
ATOM 1565 O O . PRO A 1 200 ? 31.725 -14.352 0.026 1.00 69.06 200 PRO A O 1
ATOM 1568 N N . ALA A 1 201 ? 32.285 -15.559 -1.790 1.00 62.59 201 ALA A N 1
ATOM 1569 C CA . ALA A 1 201 ? 31.774 -16.854 -1.327 1.00 62.59 201 ALA A CA 1
ATOM 1570 C C . ALA A 1 201 ? 32.535 -17.411 -0.099 1.00 62.59 201 ALA A C 1
ATOM 1572 O O . ALA A 1 201 ? 32.539 -18.611 0.163 1.00 62.59 201 ALA A O 1
ATOM 1573 N N . SER A 1 202 ? 33.217 -16.547 0.646 1.00 53.38 202 SER A N 1
ATOM 1574 C CA . SER A 1 202 ? 34.318 -16.890 1.518 1.00 53.38 202 SER A CA 1
ATOM 1575 C C . SER A 1 202 ? 33.977 -16.621 2.986 1.00 53.38 202 SER A C 1
ATOM 1577 O O . SER A 1 202 ? 33.686 -15.501 3.398 1.00 53.38 202 SER A O 1
ATOM 1579 N N . VAL A 1 203 ? 34.142 -17.703 3.749 1.00 53.84 203 VAL A N 1
ATOM 1580 C CA . VAL A 1 203 ? 34.522 -17.864 5.167 1.00 53.84 203 VAL A CA 1
ATOM 1581 C C . VAL A 1 203 ? 33.527 -17.772 6.320 1.00 53.84 203 VAL A C 1
ATOM 1583 O O . VAL A 1 203 ? 33.892 -18.228 7.401 1.00 53.84 203 VAL A O 1
ATOM 1586 N N . LEU A 1 204 ? 32.268 -17.377 6.145 1.00 51.31 204 LEU A N 1
ATOM 1587 C CA . LEU A 1 204 ? 31.275 -17.607 7.207 1.00 51.31 204 LEU A CA 1
ATOM 1588 C C . LEU A 1 204 ? 30.485 -18.890 6.950 1.00 51.31 204 LEU A C 1
ATOM 1590 O O . LEU A 1 204 ? 29.269 -18.879 6.779 1.00 51.31 204 LEU A O 1
ATOM 1594 N N . SER A 1 205 ? 31.188 -20.022 7.056 1.00 50.34 205 SER A N 1
ATOM 1595 C CA . SER A 1 205 ? 30.616 -21.193 7.727 1.00 50.34 205 SER A CA 1
ATOM 1596 C C . SER A 1 205 ? 30.320 -20.761 9.161 1.00 50.34 205 SER A C 1
ATOM 1598 O O . SER A 1 205 ? 31.092 -21.046 10.074 1.00 50.34 205 SER A O 1
ATOM 1600 N N . ALA A 1 206 ? 29.264 -19.965 9.346 1.00 51.88 206 ALA A N 1
ATOM 1601 C CA . ALA A 1 206 ? 28.773 -19.617 10.658 1.00 51.88 206 ALA A CA 1
ATOM 1602 C C . ALA A 1 206 ? 28.524 -20.955 11.342 1.00 51.88 206 ALA A C 1
ATOM 1604 O O . ALA A 1 206 ? 27.670 -21.733 10.914 1.00 51.88 206 ALA A O 1
ATOM 1605 N N . THR A 1 207 ? 29.348 -21.267 12.341 1.00 48.72 207 THR A N 1
ATOM 1606 C CA . THR A 1 207 ? 29.072 -22.337 13.283 1.00 48.72 207 THR A CA 1
ATOM 1607 C C . THR A 1 207 ? 27.656 -22.087 13.756 1.00 48.72 207 THR A C 1
ATOM 1609 O O . THR A 1 207 ? 27.410 -21.104 14.453 1.00 48.72 207 THR A O 1
ATOM 1612 N N . PHE A 1 208 ? 26.726 -22.909 13.270 1.00 53.09 208 PHE A N 1
ATOM 1613 C CA . PHE A 1 208 ? 25.341 -22.918 13.695 1.00 53.09 208 PHE A CA 1
ATOM 1614 C C . PHE A 1 208 ? 25.371 -23.112 15.207 1.00 53.09 208 PHE A C 1
ATOM 1616 O O . PHE A 1 208 ? 25.534 -24.230 15.694 1.00 53.09 208 PHE A O 1
ATOM 1623 N N . SER A 1 209 ? 25.291 -22.015 15.958 1.00 53.25 209 SER A N 1
ATOM 1624 C CA . SER A 1 209 ? 25.033 -22.091 17.384 1.00 53.25 209 SER A CA 1
ATOM 1625 C C . SER A 1 209 ? 23.659 -22.737 17.523 1.00 53.25 209 SER A C 1
ATOM 1627 O O . SER A 1 209 ? 22.693 -22.212 16.963 1.00 53.25 209 SER A O 1
ATOM 1629 N N . PRO A 1 210 ? 23.545 -23.883 18.210 1.00 49.53 210 PRO A N 1
ATOM 1630 C CA . PRO A 1 210 ? 22.290 -24.596 18.361 1.00 49.53 210 PRO A CA 1
ATOM 1631 C C . PRO A 1 210 ? 21.416 -23.861 19.381 1.00 49.53 210 PRO A C 1
ATOM 1633 O O . PRO A 1 210 ? 21.211 -24.324 20.498 1.00 49.53 210 PRO A O 1
ATOM 1636 N N . THR A 1 211 ? 20.885 -22.695 19.024 1.00 47.38 211 THR A N 1
ATOM 1637 C CA . THR A 1 211 ? 19.783 -22.084 19.766 1.00 47.38 211 THR A CA 1
ATOM 1638 C C . THR A 1 211 ? 18.488 -22.728 19.284 1.00 47.38 211 THR A C 1
ATOM 1640 O O . THR A 1 211 ? 17.738 -22.165 18.489 1.00 47.38 211 THR A O 1
ATOM 1643 N N . MET A 1 212 ? 18.251 -23.955 19.761 1.00 54.41 212 MET A N 1
ATOM 1644 C CA . MET A 1 212 ? 16.895 -24.462 19.969 1.00 54.41 212 MET A CA 1
ATOM 1645 C C . MET A 1 212 ? 16.111 -23.403 20.769 1.00 54.41 212 MET A C 1
ATOM 1647 O O . MET A 1 212 ? 16.680 -22.756 21.643 1.00 54.41 212 MET A O 1
ATOM 1651 N N . ILE A 1 213 ? 14.800 -23.293 20.541 1.00 58.19 213 ILE A N 1
ATOM 1652 C CA . ILE A 1 213 ? 13.841 -22.400 21.233 1.00 58.19 213 ILE A CA 1
ATOM 1653 C C . ILE A 1 213 ? 13.628 -21.015 20.572 1.00 58.19 213 ILE A C 1
ATOM 1655 O O . ILE A 1 213 ? 13.334 -20.029 21.239 1.00 58.19 213 ILE A O 1
ATOM 1659 N N . LEU A 1 214 ? 13.665 -20.929 19.239 1.00 52.03 214 LEU A N 1
ATOM 1660 C CA . LEU A 1 214 ? 12.899 -19.908 18.503 1.00 52.03 214 LEU A CA 1
ATOM 1661 C C . LEU A 1 214 ? 11.960 -20.619 17.510 1.00 52.03 214 LEU A C 1
ATOM 1663 O O . LEU A 1 214 ? 12.394 -21.567 16.851 1.00 52.03 214 LEU A O 1
ATOM 1667 N N . PRO A 1 215 ? 10.669 -20.238 17.438 1.00 53.28 215 PRO A N 1
ATOM 1668 C CA . PRO A 1 215 ? 9.681 -20.928 16.617 1.00 53.28 215 PRO A CA 1
ATOM 1669 C C . PRO A 1 215 ? 10.033 -20.845 15.116 1.00 53.28 215 PRO A C 1
ATOM 1671 O O . PRO A 1 215 ? 10.365 -19.765 14.620 1.00 53.28 215 PRO A O 1
ATOM 1674 N N . PRO A 1 216 ? 9.952 -21.964 14.374 1.00 49.59 216 PRO A N 1
ATOM 1675 C CA . PRO A 1 216 ? 10.372 -22.051 12.982 1.00 49.59 216 PRO A CA 1
ATOM 1676 C C . PRO A 1 216 ? 9.236 -21.572 12.075 1.00 49.59 216 PRO A C 1
ATOM 1678 O O . PRO A 1 216 ? 8.411 -22.376 11.656 1.00 49.59 216 PRO A O 1
ATOM 1681 N N . ILE A 1 217 ? 9.132 -20.267 11.804 1.00 50.09 217 ILE A N 1
ATOM 1682 C CA . ILE A 1 217 ? 8.065 -19.762 10.909 1.00 50.09 217 ILE A CA 1
ATOM 1683 C C . ILE A 1 217 ? 8.599 -18.961 9.708 1.00 50.09 217 ILE A C 1
ATOM 1685 O O . ILE A 1 217 ? 7.852 -18.730 8.770 1.00 50.09 217 ILE A O 1
ATOM 1689 N N . PHE A 1 218 ? 9.898 -18.638 9.622 1.00 50.69 218 PHE A N 1
ATOM 1690 C CA . PHE A 1 218 ? 10.437 -17.916 8.449 1.00 50.69 218 PHE A CA 1
ATOM 1691 C C . PHE A 1 218 ? 11.809 -18.404 7.962 1.00 50.69 218 PHE A C 1
ATOM 1693 O O . PHE A 1 218 ? 12.592 -17.633 7.415 1.00 50.69 218 PHE A O 1
ATOM 1700 N N . ALA A 1 219 ? 12.123 -19.690 8.126 1.00 43.75 219 ALA A N 1
ATOM 1701 C CA . ALA A 1 219 ? 13.248 -20.275 7.400 1.00 43.75 219 ALA A CA 1
ATOM 1702 C C . ALA A 1 219 ? 12.783 -20.621 5.976 1.00 43.75 219 ALA A C 1
ATOM 1704 O O . ALA A 1 219 ? 12.337 -21.737 5.714 1.00 43.75 219 ALA A O 1
ATOM 1705 N N . SER A 1 220 ? 12.834 -19.631 5.079 1.00 46.62 220 SER A N 1
ATOM 1706 C CA . SER A 1 220 ? 12.672 -19.845 3.637 1.00 46.62 220 SER A CA 1
ATOM 1707 C C . SER A 1 220 ? 13.678 -20.917 3.186 1.00 46.62 220 SER A C 1
ATOM 1709 O O . SER A 1 220 ? 14.881 -20.759 3.433 1.00 46.62 220 SER A O 1
ATOM 1711 N N . PRO A 1 221 ? 13.233 -22.043 2.603 1.00 42.91 221 PRO A N 1
ATOM 1712 C CA . PRO A 1 221 ? 14.133 -23.109 2.208 1.00 42.91 221 PRO A CA 1
ATOM 1713 C C . PRO A 1 221 ? 14.966 -22.638 1.015 1.00 42.91 221 PRO A C 1
ATOM 1715 O O . PRO A 1 221 ? 14.435 -22.392 -0.060 1.00 42.91 221 PRO A O 1
ATOM 1718 N N . ALA A 1 222 ? 16.281 -22.540 1.210 1.00 47.78 222 ALA A N 1
ATOM 1719 C CA . ALA A 1 222 ? 17.283 -22.571 0.145 1.00 47.78 222 ALA A CA 1
ATOM 1720 C C . ALA A 1 222 ? 16.975 -21.691 -1.092 1.00 47.78 222 ALA A C 1
ATOM 1722 O O . ALA A 1 222 ? 16.956 -22.174 -2.223 1.00 47.78 222 ALA A O 1
ATOM 1723 N N . GLN A 1 223 ? 16.784 -20.383 -0.892 1.00 50.81 223 GLN A N 1
ATOM 1724 C CA . GLN A 1 223 ? 16.855 -19.396 -1.976 1.00 50.81 223 GLN A CA 1
ATOM 1725 C C . GLN A 1 223 ? 18.306 -19.310 -2.472 1.00 50.81 223 GLN A C 1
ATOM 1727 O O . GLN A 1 223 ? 19.159 -18.655 -1.874 1.00 50.81 223 GLN A O 1
ATOM 1732 N N . GLY A 1 224 ? 18.616 -20.032 -3.548 1.00 58.56 224 GLY A N 1
ATOM 1733 C CA . GLY A 1 224 ? 19.920 -19.956 -4.199 1.00 58.56 224 GLY A CA 1
ATOM 1734 C C . GLY A 1 224 ? 20.193 -18.543 -4.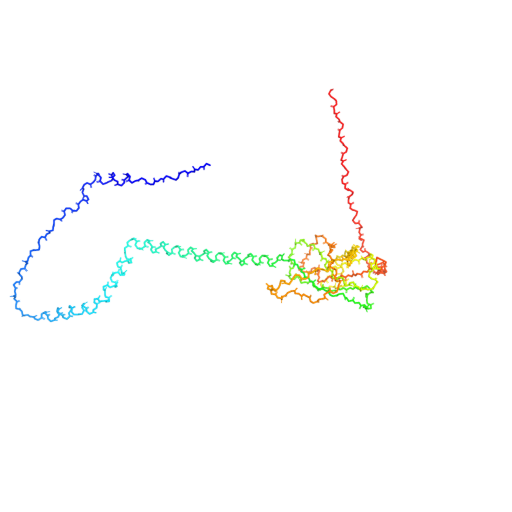707 1.00 58.56 224 GLY A C 1
ATOM 1735 O O . GLY A 1 224 ? 19.388 -18.032 -5.464 1.00 58.56 224 GLY A O 1
ATOM 1736 N N . ASN A 1 225 ? 21.310 -17.936 -4.288 1.00 68.19 225 ASN A N 1
ATOM 1737 C CA . ASN A 1 225 ? 21.913 -16.688 -4.796 1.00 68.19 225 ASN A CA 1
ATOM 1738 C C . ASN A 1 225 ? 20.935 -15.677 -5.442 1.00 68.19 225 ASN A C 1
ATOM 1740 O O . ASN A 1 225 ? 21.165 -15.196 -6.557 1.00 68.19 225 ASN A O 1
ATOM 1744 N N . VAL A 1 226 ? 19.825 -15.397 -4.752 1.00 76.31 226 VAL A N 1
ATOM 1745 C CA . VAL A 1 226 ? 18.872 -14.356 -5.130 1.00 76.31 226 VAL A CA 1
ATOM 1746 C C . VAL A 1 226 ? 19.437 -13.062 -4.600 1.00 76.31 226 VAL A C 1
ATOM 1748 O O . VAL A 1 226 ? 19.760 -12.975 -3.412 1.00 76.31 226 VAL A O 1
ATOM 1751 N N . VAL A 1 227 ? 19.591 -12.070 -5.471 1.00 77.00 227 VAL A N 1
ATOM 1752 C CA . VAL A 1 227 ? 20.109 -10.780 -5.036 1.00 77.00 227 VAL A CA 1
ATOM 1753 C C . VAL A 1 227 ? 19.071 -9.698 -5.283 1.00 77.00 227 VAL A C 1
ATOM 1755 O O . VAL A 1 227 ? 18.713 -9.476 -6.443 1.00 77.00 227 VAL A O 1
ATOM 1758 N N . PRO A 1 228 ? 18.574 -9.050 -4.211 1.00 83.31 228 PRO A N 1
ATOM 1759 C CA . PRO A 1 228 ? 17.598 -7.988 -4.347 1.00 83.31 228 PRO A CA 1
ATOM 1760 C C . PRO A 1 228 ? 18.273 -6.760 -4.956 1.00 83.31 228 PRO A C 1
ATOM 1762 O O . PRO A 1 228 ? 19.355 -6.339 -4.535 1.00 83.31 228 PRO A O 1
ATOM 1765 N N . LEU A 1 229 ? 17.623 -6.186 -5.958 1.00 85.25 229 LEU A N 1
ATOM 1766 C CA . LEU A 1 229 ? 17.999 -4.936 -6.595 1.00 85.25 229 LEU A CA 1
ATOM 1767 C C . LEU A 1 229 ? 16.815 -3.982 -6.485 1.00 85.25 229 LEU A C 1
ATOM 1769 O O . LEU A 1 229 ? 15.767 -4.236 -7.063 1.00 85.25 229 LEU A O 1
ATOM 1773 N N . SER A 1 230 ? 16.988 -2.888 -5.747 1.00 88.75 230 SER A N 1
ATOM 1774 C CA . SER A 1 230 ? 15.994 -1.818 -5.643 1.00 88.75 230 SER A CA 1
ATOM 1775 C C . SER A 1 230 ? 16.497 -0.597 -6.404 1.00 88.75 230 SER A C 1
ATOM 1777 O O . SER A 1 230 ? 17.638 -0.160 -6.207 1.00 88.75 230 SER A O 1
ATOM 1779 N N . LYS A 1 231 ? 15.674 -0.069 -7.313 1.00 88.81 231 LYS A N 1
ATOM 1780 C CA . LYS A 1 231 ? 16.002 1.110 -8.117 1.00 88.81 231 LYS A CA 1
ATOM 1781 C C . LYS A 1 231 ? 14.824 2.077 -8.170 1.00 88.81 231 LYS A C 1
ATOM 1783 O O . LYS A 1 231 ? 13.706 1.695 -8.499 1.00 88.81 231 LYS A O 1
ATOM 1788 N N . GLU A 1 232 ? 15.095 3.344 -7.881 1.00 89.50 232 GLU A N 1
ATOM 1789 C CA . GLU A 1 232 ? 14.158 4.448 -8.096 1.00 89.50 232 GLU A CA 1
ATOM 1790 C C . GLU A 1 232 ? 14.236 4.893 -9.557 1.00 89.50 232 GLU A C 1
ATOM 1792 O O . GLU A 1 232 ? 15.277 5.380 -9.996 1.00 89.50 232 GLU A O 1
ATOM 1797 N N . LEU A 1 233 ? 13.158 4.708 -10.319 1.00 86.06 233 LEU A N 1
ATOM 1798 C CA . LEU A 1 233 ? 13.148 5.017 -11.753 1.00 86.06 233 LEU A CA 1
ATOM 1799 C C . LEU A 1 233 ? 12.499 6.353 -12.060 1.00 86.06 233 LEU A C 1
ATOM 1801 O O . LEU A 1 233 ? 12.943 7.051 -12.974 1.00 86.06 233 LEU A O 1
ATOM 1805 N N . ILE A 1 234 ? 11.447 6.692 -11.316 1.00 86.88 234 ILE A N 1
ATOM 1806 C CA . ILE A 1 234 ? 10.667 7.896 -11.558 1.00 86.88 234 ILE A CA 1
ATOM 1807 C C . ILE A 1 234 ? 10.352 8.582 -10.244 1.00 86.88 234 ILE A C 1
ATOM 1809 O O . ILE A 1 234 ? 9.868 7.945 -9.315 1.00 86.88 234 ILE A O 1
ATOM 1813 N N . GLN A 1 235 ? 10.572 9.892 -10.219 1.00 86.81 235 GLN A N 1
ATOM 1814 C CA . GLN A 1 235 ? 10.322 10.735 -9.065 1.00 86.81 235 GLN A CA 1
ATOM 1815 C C . GLN A 1 235 ? 9.194 11.729 -9.360 1.00 86.81 235 GLN A C 1
ATOM 1817 O O . GLN A 1 235 ? 9.226 12.444 -10.365 1.00 86.81 235 GLN A O 1
ATOM 1822 N N . GLY A 1 236 ? 8.220 11.808 -8.459 1.00 82.12 236 GLY A N 1
ATOM 1823 C CA . GLY A 1 236 ? 7.236 12.879 -8.386 1.00 82.12 236 GLY A CA 1
ATOM 1824 C C . GLY A 1 236 ? 6.142 12.858 -9.455 1.00 82.12 236 GLY A C 1
ATOM 1825 O O . GLY A 1 236 ? 5.670 13.933 -9.837 1.00 82.12 236 GLY A O 1
ATOM 1826 N N . ILE A 1 237 ? 5.717 11.686 -9.934 1.00 83.75 237 ILE A N 1
ATOM 1827 C CA . ILE A 1 237 ? 4.611 11.585 -10.899 1.00 83.75 237 ILE A CA 1
ATOM 1828 C C . ILE A 1 237 ? 3.295 11.865 -10.184 1.00 83.75 237 ILE A C 1
ATOM 1830 O O . ILE A 1 237 ? 2.971 11.211 -9.198 1.00 83.75 237 ILE A O 1
ATOM 1834 N N . THR A 1 238 ? 2.495 12.787 -10.708 1.00 83.56 238 THR A N 1
ATOM 1835 C CA . THR A 1 238 ? 1.114 12.976 -10.252 1.00 83.56 238 THR A CA 1
ATOM 1836 C C . THR A 1 238 ? 0.168 12.274 -11.225 1.00 83.56 238 THR A C 1
ATOM 1838 O O . THR A 1 238 ? -0.095 12.828 -12.298 1.00 83.56 238 THR A O 1
ATOM 1841 N N . PRO A 1 239 ? -0.339 11.065 -10.915 1.00 77.00 239 PRO A N 1
ATOM 1842 C CA . PRO A 1 239 ? -1.397 10.469 -11.708 1.00 77.00 239 PRO A CA 1
ATOM 1843 C C . PRO A 1 239 ? -2.622 11.375 -11.586 1.00 77.00 239 PRO A C 1
ATOM 1845 O O . PRO A 1 239 ? -3.094 11.651 -10.487 1.00 77.00 239 PRO A O 1
ATOM 1848 N N . LYS A 1 240 ? -3.121 11.879 -12.716 1.00 74.62 240 LYS A N 1
ATOM 1849 C CA . LYS A 1 240 ? -4.380 12.624 -12.754 1.00 74.62 240 LYS A CA 1
ATOM 1850 C C . LYS A 1 240 ? -5.513 11.667 -13.116 1.00 74.62 240 LYS A C 1
ATOM 1852 O O . LYS A 1 240 ? -5.664 11.364 -14.304 1.00 74.62 240 LYS A O 1
ATOM 1857 N N . PRO A 1 241 ? -6.322 11.202 -12.148 1.00 63.31 241 PRO A N 1
ATOM 1858 C CA . PRO A 1 241 ? -7.571 10.509 -12.422 1.00 63.31 241 PRO A CA 1
ATOM 1859 C C . PRO A 1 241 ? -8.569 11.506 -12.993 1.00 63.31 241 PRO A C 1
ATOM 1861 O O . PRO A 1 241 ? -9.403 12.093 -12.321 1.00 63.31 241 PRO A O 1
ATOM 1864 N N . THR A 1 242 ? -8.446 11.764 -14.285 1.00 60.25 242 THR A N 1
ATOM 1865 C CA . THR A 1 242 ? -9.438 12.563 -14.985 1.00 60.25 242 THR A CA 1
ATOM 1866 C C . THR A 1 242 ? -10.633 11.661 -15.255 1.00 60.25 242 THR A C 1
ATOM 1868 O O . THR A 1 242 ? -10.491 10.605 -15.873 1.00 60.25 242 THR A O 1
ATOM 1871 N N . LEU A 1 243 ? -11.815 12.087 -14.800 1.00 58.69 243 LEU A N 1
ATOM 1872 C CA . LEU A 1 243 ? -13.127 11.489 -15.070 1.00 58.69 243 LEU A CA 1
ATOM 1873 C C . LEU A 1 243 ? -13.450 11.597 -16.578 1.00 58.69 243 LEU A C 1
ATOM 1875 O O . LEU A 1 243 ? -14.337 12.333 -16.993 1.00 58.69 243 LEU A O 1
ATOM 1879 N N . GLY A 1 244 ? -12.638 10.968 -17.430 1.00 69.69 244 GLY A N 1
ATOM 1880 C CA . GLY A 1 244 ? -12.628 11.211 -18.871 1.00 69.69 244 GLY A CA 1
ATOM 1881 C C . GLY A 1 244 ? -11.263 11.131 -19.559 1.00 69.69 244 GLY A C 1
ATOM 1882 O O . GLY A 1 244 ? -11.260 10.909 -20.768 1.00 69.69 244 GLY A O 1
ATOM 1883 N N . GLY A 1 245 ? -10.139 11.260 -18.849 1.00 70.25 245 GLY A N 1
ATOM 1884 C CA . GLY A 1 245 ? -8.806 11.269 -19.465 1.00 70.25 245 GLY A CA 1
ATOM 1885 C C . GLY A 1 245 ? -7.972 10.025 -19.165 1.00 70.25 245 GLY A C 1
ATOM 1886 O O . GLY A 1 245 ? -8.446 9.042 -18.594 1.00 70.25 245 GLY A O 1
ATOM 1887 N N . GLU A 1 246 ? -6.745 10.038 -19.671 1.00 77.69 246 GLU A N 1
ATOM 1888 C CA . GLU A 1 246 ? -5.843 8.889 -19.696 1.00 77.69 246 GLU A CA 1
ATOM 1889 C C . GLU A 1 246 ? -5.199 8.683 -18.324 1.00 77.69 246 GLU A C 1
ATOM 1891 O O . GLU A 1 246 ? -4.293 9.408 -17.920 1.00 77.69 246 GLU A O 1
ATOM 1896 N N . THR A 1 247 ? -5.685 7.686 -17.589 1.00 87.88 247 THR A N 1
ATOM 1897 C CA . THR A 1 247 ? -5.061 7.217 -16.350 1.00 87.88 247 THR A CA 1
ATOM 1898 C C . THR A 1 247 ? -4.110 6.072 -16.648 1.00 87.88 247 THR A C 1
ATOM 1900 O O . THR A 1 247 ? -4.406 5.224 -17.490 1.00 87.88 247 THR A O 1
ATOM 1903 N N . ALA A 1 248 ? -2.968 6.019 -15.960 1.00 89.19 248 ALA A N 1
ATOM 1904 C CA . ALA A 1 248 ? -2.084 4.863 -16.041 1.00 89.19 248 ALA A CA 1
ATOM 1905 C C . ALA A 1 248 ? -2.788 3.643 -15.427 1.00 89.19 248 ALA A C 1
ATOM 1907 O O . ALA A 1 248 ? -3.153 3.668 -14.254 1.00 89.19 248 ALA A O 1
ATOM 1908 N N . GLY A 1 249 ? -3.011 2.600 -16.227 1.00 92.38 249 GLY A N 1
ATOM 1909 C CA . GLY A 1 249 ? -3.663 1.359 -15.786 1.00 92.38 249 GLY A CA 1
ATOM 1910 C C . GLY A 1 249 ? -2.698 0.193 -15.634 1.00 92.38 249 GLY A C 1
ATOM 1911 O O . GLY A 1 249 ? -2.991 -0.769 -14.930 1.00 92.38 249 GLY A O 1
ATOM 1912 N N . SER A 1 250 ? -1.531 0.276 -16.267 1.00 95.44 250 SER A N 1
ATOM 1913 C CA . SER A 1 250 ? -0.523 -0.776 -16.204 1.00 95.44 250 SER A CA 1
ATOM 1914 C C . SER A 1 250 ? 0.883 -0.210 -16.307 1.00 95.44 250 SER A C 1
ATOM 1916 O O . SER A 1 250 ? 1.111 0.785 -16.998 1.00 95.44 250 SER A O 1
ATOM 1918 N N . VAL A 1 251 ? 1.823 -0.885 -15.659 1.00 95.81 251 VAL A N 1
ATOM 1919 C CA . VAL A 1 251 ? 3.260 -0.665 -15.800 1.00 95.81 251 VAL A CA 1
ATOM 1920 C C . VAL A 1 251 ? 3.810 -1.748 -16.716 1.00 95.81 251 VAL A C 1
ATOM 1922 O O . VAL A 1 251 ? 3.610 -2.933 -16.465 1.00 95.81 251 VAL A O 1
ATOM 1925 N N . PHE A 1 252 ? 4.529 -1.360 -17.756 1.00 95.94 252 PHE A N 1
ATOM 1926 C CA . PHE A 1 252 ? 5.357 -2.258 -18.542 1.00 95.94 252 PHE A CA 1
ATOM 1927 C C . PHE A 1 252 ? 6.808 -2.086 -18.096 1.00 95.94 252 PHE A C 1
ATOM 1929 O O . PHE A 1 252 ? 7.389 -1.016 -18.246 1.00 95.94 252 PHE A O 1
ATOM 1936 N N . VAL A 1 253 ? 7.382 -3.131 -17.512 1.00 95.38 253 VAL A N 1
ATOM 1937 C CA . VAL A 1 253 ? 8.789 -3.168 -17.100 1.00 95.38 253 VAL A CA 1
ATOM 1938 C C . VAL A 1 253 ? 9.533 -4.058 -18.076 1.00 95.38 253 VAL A C 1
ATOM 1940 O O . VAL A 1 253 ? 9.086 -5.169 -18.343 1.00 95.38 253 VAL A O 1
ATOM 1943 N N . SER A 1 254 ? 10.669 -3.609 -18.595 1.00 94.69 254 SER A N 1
ATOM 1944 C CA . SER A 1 254 ? 11.531 -4.423 -19.449 1.00 94.69 254 SER A CA 1
ATOM 1945 C C . SER A 1 254 ? 12.995 -4.286 -19.067 1.00 94.69 254 SER A C 1
ATOM 1947 O O . SER A 1 254 ? 13.438 -3.257 -18.554 1.00 94.69 254 SER A O 1
ATOM 1949 N N . ILE A 1 255 ? 13.744 -5.358 -19.297 1.00 93.56 255 ILE A N 1
ATOM 1950 C CA . ILE A 1 255 ? 15.158 -5.457 -18.951 1.00 93.56 255 ILE A CA 1
ATOM 1951 C C . ILE A 1 255 ? 15.906 -5.833 -20.212 1.00 93.56 255 ILE A C 1
ATOM 1953 O O . ILE A 1 255 ? 15.597 -6.839 -20.843 1.00 93.56 255 ILE A O 1
ATOM 1957 N N . GLY A 1 256 ? 16.902 -5.045 -20.583 1.00 91.44 256 GLY A N 1
ATOM 1958 C CA . GLY A 1 256 ? 17.677 -5.305 -21.786 1.00 91.44 256 GLY A CA 1
ATOM 1959 C C . GLY A 1 256 ? 19.064 -4.706 -21.700 1.00 91.44 256 GLY A C 1
ATOM 1960 O O . GLY A 1 256 ? 19.385 -3.958 -20.781 1.00 91.44 256 GLY A O 1
ATOM 1961 N N . ARG A 1 257 ? 19.902 -5.028 -22.676 1.00 87.25 257 ARG A N 1
ATOM 1962 C CA . ARG A 1 257 ? 21.134 -4.275 -22.904 1.00 87.25 257 ARG A CA 1
ATOM 1963 C C . ARG A 1 257 ? 20.782 -2.960 -23.602 1.00 87.25 257 ARG A C 1
ATOM 1965 O O . ARG A 1 257 ? 19.759 -2.885 -24.273 1.00 87.25 257 ARG A O 1
ATOM 1972 N N . GLU A 1 258 ? 21.605 -1.931 -23.432 1.00 78.56 258 GLU A N 1
ATOM 1973 C CA . GLU A 1 258 ? 21.381 -0.593 -24.007 1.00 78.56 258 GLU A CA 1
ATOM 1974 C C . GLU A 1 258 ? 21.142 -0.623 -25.529 1.00 78.56 258 GLU A C 1
ATOM 1976 O O . GLU A 1 258 ? 20.230 0.031 -26.028 1.00 78.56 258 GLU A O 1
ATOM 1981 N N . ASP A 1 259 ? 21.884 -1.475 -26.239 1.00 78.88 259 ASP A N 1
ATOM 1982 C CA . ASP A 1 259 ? 21.775 -1.717 -27.685 1.00 78.88 259 ASP A CA 1
ATOM 1983 C C . ASP A 1 259 ? 20.438 -2.344 -28.116 1.00 78.88 259 ASP A C 1
ATOM 1985 O O . ASP A 1 259 ? 20.047 -2.251 -29.273 1.00 78.88 259 ASP A O 1
ATOM 1989 N N . SER A 1 260 ? 19.703 -2.969 -27.197 1.00 74.44 260 SER A N 1
ATOM 1990 C CA . SER A 1 260 ? 18.440 -3.643 -27.510 1.00 74.44 260 SER A CA 1
ATOM 1991 C C . SER A 1 260 ? 17.251 -2.681 -27.596 1.00 74.44 260 SER A C 1
ATOM 1993 O O . SER A 1 260 ? 16.183 -3.079 -28.060 1.00 74.44 260 SER A O 1
ATOM 1995 N N . PHE A 1 261 ? 17.406 -1.435 -27.138 1.00 68.38 261 PHE A N 1
ATOM 1996 C CA . PHE A 1 261 ? 16.321 -0.447 -27.101 1.00 68.38 261 PHE A CA 1
ATOM 1997 C C . PHE A 1 261 ? 16.316 0.498 -28.309 1.00 68.38 261 PHE A C 1
ATOM 1999 O O . PHE A 1 261 ? 15.286 1.112 -28.584 1.00 68.38 261 PHE A O 1
ATOM 2006 N N . SER A 1 262 ? 17.419 0.599 -29.055 1.00 65.75 262 SER A N 1
ATOM 2007 C CA . SER A 1 262 ? 17.519 1.463 -30.239 1.00 65.75 262 SER A CA 1
ATOM 2008 C C . SER A 1 262 ? 16.707 0.960 -31.436 1.00 65.75 262 SER A C 1
ATOM 2010 O O . SER A 1 262 ? 16.244 1.768 -32.234 1.00 65.75 262 SER A O 1
ATOM 2012 N N . ASP A 1 263 ? 16.469 -0.349 -31.536 1.00 61.56 263 ASP A N 1
ATOM 2013 C CA . ASP A 1 263 ? 15.859 -0.964 -32.726 1.00 61.56 263 ASP A CA 1
ATOM 2014 C C . ASP A 1 263 ? 14.320 -0.871 -32.764 1.00 61.56 263 ASP A C 1
ATOM 2016 O O . ASP A 1 263 ? 13.696 -1.198 -33.772 1.00 61.56 263 ASP A O 1
ATOM 2020 N N . ALA A 1 264 ? 13.675 -0.452 -31.670 1.00 57.66 264 ALA A N 1
ATOM 2021 C CA . ALA A 1 264 ? 12.212 -0.448 -31.557 1.00 57.66 264 ALA A CA 1
ATOM 2022 C C . ALA A 1 264 ? 11.543 0.862 -32.027 1.00 57.66 264 ALA A C 1
ATOM 2024 O O . ALA A 1 264 ? 10.314 0.930 -32.084 1.00 57.66 264 ALA A O 1
ATOM 2025 N N . VAL A 1 265 ? 12.313 1.904 -32.360 1.00 53.75 265 VAL A N 1
ATOM 2026 C CA . VAL A 1 265 ? 11.801 3.276 -32.557 1.00 53.75 265 VAL A CA 1
ATOM 2027 C C . VAL A 1 265 ? 11.919 3.741 -34.014 1.00 53.75 265 VAL A C 1
ATOM 2029 O O . VAL A 1 265 ? 12.392 4.837 -34.283 1.00 53.75 265 VAL A O 1
ATOM 2032 N N . ASP A 1 266 ? 11.440 2.935 -34.963 1.00 51.28 266 ASP A N 1
ATOM 2033 C CA . ASP A 1 266 ? 11.317 3.354 -36.375 1.00 51.28 266 ASP A CA 1
ATOM 2034 C C . ASP A 1 266 ? 9.867 3.685 -36.800 1.00 51.28 266 ASP A C 1
ATOM 2036 O O . ASP A 1 266 ? 9.590 3.895 -37.979 1.00 51.28 266 ASP A O 1
ATOM 2040 N N . GLY A 1 267 ? 8.913 3.788 -35.860 1.00 55.31 267 GLY A N 1
ATOM 2041 C CA . GLY A 1 267 ? 7.506 4.069 -36.210 1.00 55.31 267 GLY A CA 1
ATOM 2042 C C . GLY A 1 267 ? 6.653 4.868 -35.219 1.00 55.31 267 GLY A C 1
ATOM 2043 O O . GLY A 1 267 ? 5.487 5.122 -35.517 1.00 55.31 267 GLY A O 1
ATOM 2044 N N . GLY A 1 268 ? 7.182 5.274 -34.062 1.00 51.56 268 GLY A N 1
ATOM 2045 C CA . GLY A 1 268 ? 6.449 6.062 -33.059 1.00 51.56 268 GLY A CA 1
ATOM 2046 C C . GLY A 1 268 ? 7.001 7.485 -32.917 1.00 51.56 268 GLY A C 1
ATOM 2047 O O . GLY A 1 268 ? 8.176 7.701 -33.218 1.00 51.56 268 GLY A O 1
ATOM 2048 N N . PRO A 1 269 ? 6.196 8.468 -32.458 1.00 47.25 269 PRO A N 1
ATOM 2049 C CA . PRO A 1 269 ? 6.707 9.793 -32.124 1.00 47.25 269 PRO A CA 1
ATOM 2050 C C . PRO A 1 269 ? 7.816 9.626 -31.087 1.00 47.25 269 PRO A C 1
ATOM 2052 O O . PRO A 1 269 ? 7.570 9.133 -29.989 1.00 47.25 269 PRO A O 1
ATOM 2055 N N . GLN A 1 270 ? 9.044 9.987 -31.461 1.00 43.78 270 GLN A N 1
ATOM 2056 C CA . GLN A 1 270 ? 10.192 9.943 -30.566 1.00 43.78 270 GLN A CA 1
ATOM 2057 C C . GLN A 1 270 ? 9.838 10.720 -29.297 1.00 43.78 270 GLN A C 1
ATOM 2059 O O . GLN A 1 270 ? 9.708 11.947 -29.323 1.00 43.78 270 GLN A O 1
ATOM 2064 N N . CYS A 1 271 ? 9.683 10.010 -28.177 1.00 46.53 271 CYS A N 1
ATOM 2065 C CA . CYS A 1 271 ? 9.838 10.631 -26.876 1.00 46.53 271 CYS A CA 1
ATOM 2066 C C . CYS A 1 271 ? 11.265 11.166 -26.857 1.00 46.53 271 CYS A C 1
ATOM 2068 O O . CYS A 1 271 ? 12.222 10.417 -26.684 1.00 46.53 271 CYS A O 1
ATOM 2070 N N . ASN A 1 272 ? 11.396 12.466 -27.109 1.00 41.50 272 ASN A N 1
ATOM 2071 C CA . ASN A 1 272 ? 12.613 13.217 -26.886 1.00 41.50 272 ASN A CA 1
ATOM 2072 C C . ASN A 1 272 ? 12.844 13.203 -25.372 1.00 41.50 272 ASN A C 1
ATOM 2074 O O . ASN A 1 272 ? 12.415 14.109 -24.654 1.00 41.50 272 ASN A O 1
ATOM 2078 N N . VAL A 1 273 ? 13.412 12.104 -24.872 1.00 46.34 273 VAL A N 1
ATOM 2079 C CA . VAL A 1 273 ? 13.920 12.009 -23.512 1.00 46.34 273 VAL A CA 1
ATOM 2080 C C . VAL A 1 273 ? 15.065 13.000 -23.490 1.00 46.34 273 VAL A C 1
ATOM 2082 O O . VAL A 1 273 ? 16.182 12.663 -23.868 1.00 46.34 273 VAL A O 1
ATOM 2085 N N . GLN A 1 274 ? 14.774 14.256 -23.137 1.00 40.88 274 GLN A N 1
ATOM 2086 C CA . GLN A 1 274 ? 15.833 15.202 -22.846 1.00 40.88 274 GLN A CA 1
ATOM 2087 C C . GLN A 1 274 ? 16.668 14.542 -21.751 1.00 40.88 274 GLN A C 1
ATOM 2089 O O . GLN A 1 274 ? 16.130 14.303 -20.661 1.00 40.88 274 GLN A O 1
ATOM 2094 N N . PRO A 1 275 ? 17.941 14.194 -22.014 1.00 45.59 275 PRO A N 1
ATOM 2095 C CA . PRO A 1 275 ? 18.822 13.790 -20.942 1.00 45.59 275 PRO A CA 1
ATOM 2096 C C . PRO A 1 275 ? 18.786 14.943 -19.950 1.00 45.59 275 PRO A C 1
ATOM 2098 O O . PRO A 1 275 ? 19.062 16.089 -20.304 1.00 45.59 275 PRO A O 1
ATOM 2101 N N . ARG A 1 276 ? 18.328 14.659 -18.731 1.00 48.25 276 ARG A N 1
ATOM 2102 C CA . ARG A 1 276 ? 18.340 15.631 -17.648 1.00 48.25 276 ARG A CA 1
ATOM 2103 C C . ARG A 1 276 ? 19.809 15.940 -17.402 1.00 48.25 276 ARG A C 1
ATOM 2105 O O . ARG A 1 276 ? 20.468 15.207 -16.669 1.00 48.25 276 ARG A O 1
ATOM 2112 N N . GLU A 1 277 ? 20.327 16.983 -18.049 1.00 36.72 277 GLU A N 1
ATOM 2113 C CA . GLU A 1 277 ? 21.559 17.629 -17.628 1.00 36.72 277 GLU A CA 1
ATOM 2114 C C . GLU A 1 277 ? 21.329 17.976 -16.162 1.00 36.72 277 GLU A C 1
ATOM 2116 O O . GLU A 1 277 ? 20.519 18.836 -15.807 1.00 36.72 277 GLU A O 1
ATOM 2121 N N . LEU A 1 278 ? 21.962 17.197 -15.287 1.00 39.56 278 LEU A N 1
ATOM 2122 C CA . LEU A 1 278 ? 22.124 17.555 -13.896 1.00 39.56 278 LEU A CA 1
ATOM 2123 C C . LEU A 1 278 ? 22.753 18.940 -13.928 1.00 39.56 278 LEU A C 1
ATOM 2125 O O . LEU A 1 278 ? 23.897 19.078 -14.360 1.00 39.56 278 LEU A O 1
ATOM 2129 N N . ALA A 1 279 ? 21.968 19.955 -13.556 1.00 43.88 279 ALA A N 1
ATOM 2130 C CA . ALA A 1 279 ? 22.445 21.323 -13.484 1.00 43.88 279 ALA A CA 1
ATOM 2131 C C . ALA A 1 279 ? 23.797 21.295 -12.755 1.00 43.88 279 ALA A C 1
ATOM 2133 O O . ALA A 1 279 ? 23.854 20.740 -11.649 1.00 43.88 279 ALA A O 1
ATOM 2134 N N . PRO A 1 280 ? 24.884 21.792 -13.375 1.00 48.34 280 PRO A N 1
ATOM 2135 C CA . PRO A 1 280 ? 26.194 21.762 -12.755 1.00 48.34 280 PRO A CA 1
ATOM 2136 C C . PRO A 1 280 ? 26.064 22.398 -11.377 1.00 48.34 280 PRO A C 1
ATOM 2138 O O . PRO A 1 280 ? 25.511 23.492 -11.238 1.00 48.34 280 PRO A O 1
ATOM 2141 N N . ALA A 1 281 ? 26.489 21.644 -10.362 1.00 50.78 281 ALA A N 1
ATOM 2142 C CA . ALA A 1 281 ? 26.470 22.065 -8.975 1.00 50.78 281 ALA A CA 1
ATOM 2143 C C . ALA A 1 281 ? 26.977 23.507 -8.893 1.00 50.78 281 ALA A C 1
ATOM 2145 O O . ALA A 1 281 ? 28.074 23.790 -9.370 1.00 50.78 281 ALA A O 1
ATOM 2146 N N . LEU A 1 282 ? 26.132 24.390 -8.349 1.00 51.06 282 LEU A N 1
ATOM 2147 C CA . LEU A 1 282 ? 26.378 25.815 -8.145 1.00 51.06 282 LEU A CA 1
ATOM 2148 C C . LEU A 1 282 ? 27.853 26.077 -7.833 1.00 51.06 282 LEU A C 1
ATOM 2150 O O . LEU A 1 282 ? 28.314 25.862 -6.710 1.00 51.06 282 LEU A O 1
ATOM 2154 N N . THR A 1 283 ? 28.586 26.552 -8.837 1.00 56.25 283 THR A N 1
ATOM 2155 C CA . THR A 1 283 ? 29.912 27.119 -8.643 1.00 56.25 283 THR A CA 1
ATOM 2156 C C . THR A 1 283 ? 29.744 28.284 -7.664 1.00 56.25 283 THR A C 1
ATOM 2158 O O . THR A 1 283 ? 28.913 29.161 -7.921 1.00 56.25 283 THR A O 1
ATOM 2161 N N . PRO A 1 284 ? 30.453 28.305 -6.522 1.00 59.97 284 PRO A N 1
ATOM 2162 C CA . PRO A 1 284 ? 30.324 29.385 -5.556 1.00 59.97 284 PRO A CA 1
ATOM 2163 C C . PRO A 1 284 ? 30.653 30.718 -6.231 1.00 59.97 284 PRO A C 1
ATOM 2165 O O . PRO A 1 284 ? 31.669 30.848 -6.917 1.00 59.97 284 PRO A O 1
ATOM 2168 N N . ALA A 1 285 ? 29.757 31.691 -6.062 1.00 65.50 285 ALA A N 1
ATOM 2169 C CA . ALA A 1 285 ? 29.904 33.024 -6.623 1.00 65.50 285 ALA A CA 1
ATOM 2170 C C . ALA A 1 285 ? 31.248 33.645 -6.189 1.00 65.50 285 ALA A C 1
ATOM 2172 O O . ALA A 1 285 ? 31.610 33.540 -5.011 1.00 65.50 285 ALA A O 1
ATOM 2173 N N . PRO A 1 286 ? 31.995 34.292 -7.102 1.00 64.88 286 PRO A N 1
ATOM 2174 C CA . PRO A 1 286 ? 33.230 34.975 -6.746 1.00 64.88 286 PRO A CA 1
ATOM 2175 C C . PRO A 1 286 ? 32.937 36.084 -5.729 1.00 64.88 286 PRO A C 1
ATOM 2177 O O . PRO A 1 286 ? 32.045 36.911 -5.925 1.00 64.88 286 PRO A O 1
ATOM 2180 N N . ALA A 1 287 ? 33.686 36.068 -4.626 1.00 69.44 287 ALA A N 1
ATOM 2181 C CA . ALA A 1 287 ? 33.591 37.048 -3.556 1.00 69.44 287 ALA A CA 1
ATOM 2182 C C . ALA A 1 287 ? 33.796 38.472 -4.099 1.00 69.44 287 ALA A C 1
ATOM 2184 O O . ALA A 1 287 ? 34.747 38.738 -4.836 1.00 69.44 287 ALA A O 1
ATOM 2185 N N . ALA A 1 288 ? 32.896 39.382 -3.724 1.00 72.12 288 ALA A N 1
ATOM 2186 C CA . ALA A 1 288 ? 32.996 40.793 -4.065 1.00 72.12 288 ALA A CA 1
ATOM 2187 C C . ALA A 1 288 ? 34.291 41.402 -3.485 1.00 72.12 288 ALA A C 1
ATOM 2189 O O . ALA A 1 288 ? 34.635 41.108 -2.335 1.00 72.12 288 ALA A O 1
ATOM 2190 N N . PRO A 1 289 ? 35.013 42.246 -4.244 1.00 67.44 289 PRO A N 1
ATOM 2191 C CA . PRO A 1 289 ? 36.220 42.893 -3.751 1.00 67.44 289 PRO A CA 1
ATOM 2192 C C . PRO A 1 289 ? 35.893 43.910 -2.641 1.00 67.44 289 PRO A C 1
ATOM 2194 O O . PRO A 1 289 ? 34.854 44.573 -2.703 1.00 67.44 289 PRO A O 1
ATOM 2197 N N . PRO A 1 290 ? 36.770 44.060 -1.632 1.00 68.75 290 PRO A N 1
ATOM 2198 C CA . PRO A 1 290 ? 36.566 45.006 -0.542 1.00 68.75 290 PRO A CA 1
ATOM 2199 C C . PRO A 1 290 ? 36.652 46.448 -1.052 1.00 68.75 290 PRO A C 1
ATOM 2201 O O . PRO A 1 290 ? 37.631 46.838 -1.690 1.00 68.75 290 PRO A O 1
ATOM 2204 N N . SER A 1 291 ? 35.632 47.252 -0.744 1.00 66.81 291 SER A N 1
ATOM 2205 C CA . SER A 1 291 ? 35.658 48.697 -0.960 1.00 66.81 291 SER A CA 1
ATOM 2206 C C . SER A 1 291 ? 36.681 49.332 -0.018 1.00 66.81 291 SER A C 1
ATOM 2208 O O . SER A 1 291 ? 36.507 49.301 1.202 1.00 66.81 291 SER A O 1
ATOM 2210 N N . SER A 1 292 ? 37.743 49.903 -0.577 1.00 67.00 292 SER A N 1
ATOM 2211 C CA . SER A 1 292 ? 38.682 50.761 0.142 1.00 67.00 292 SER A CA 1
ATOM 2212 C C . SER A 1 292 ? 37.997 52.065 0.559 1.00 67.00 292 SER A C 1
ATOM 2214 O O . SER A 1 292 ? 37.408 52.741 -0.290 1.00 67.00 292 SER A O 1
ATOM 2216 N N . ALA A 1 293 ? 38.086 52.380 1.852 1.00 67.56 293 ALA A N 1
ATOM 2217 C CA . ALA A 1 293 ? 37.822 53.697 2.427 1.00 67.56 293 ALA A CA 1
ATOM 2218 C C . ALA A 1 293 ? 39.026 54.631 2.240 1.00 67.56 293 ALA A C 1
ATOM 2220 O O . ALA A 1 293 ? 40.161 54.102 2.159 1.00 67.56 293 ALA A O 1
#

pLDDT: mean 76.34, std 17.59, range [36.72, 98.19]

Sequence (293 aa):
MSSAVPTPSLEPYLRARAVNPSLIPSRPPRTARHHVQTTTTSDDPDFLDFLRGLLQLAFAPVIVPLRVIHQTLTSALSFNLALKLAMLGLLTIFSAVFSVMAVGVFWYAWGRGSPVQVEGWLQYGSRAYRTPYSLIPLPVDRFLEDVKYDVHVEMELVRPARGAEEMGNFMLSLELRSNRNADLVIFSAAQPSLPPPSLPASVLSATFSPTMILPPIFASPAQGNVVPLSKELIQGITPKPTLGGETAGSVFVSIGREDSFSDAVDGGPQCNVQPRELAPALTPAPAAPPSSA

Foldseek 3Di:
DDDDDDDDDPVVVVVVCVPDPPPPPPDPPDDDDPDPDDDDDDDPPVVVVVVVVVVCVVCVVVVVVVVVVVCCCPDPVNVVVVVVVVVVVVVVVVVVVVVVVVVVVVCVVVQLPDDQDWDWDWDDDDPVDHFTKTKTFGPPVSDDAQFWDWDKDKDWDAQDPPPSVPPAKKKKKKFQAFPVGRPDTPDIWIDIDDQPDPDPPDDPPPPPPPPDDDDPDPPDPDPHPTGIDMDTTDGTDRFHPDPPDTGRGIMMIGMGHPVSPVVPPPDDDDPPPPPPPPPPDDDPDPDDDDDDD